Protein AF-A0A2D8XCI2-F1 (afdb_monomer_lite)

Structure (mmCIF, N/CA/C/O backbone):
data_AF-A0A2D8XCI2-F1
#
_entry.id   AF-A0A2D8XCI2-F1
#
loop_
_atom_site.group_PDB
_atom_site.id
_atom_site.type_symbol
_atom_site.label_atom_id
_atom_site.label_alt_id
_atom_site.label_comp_id
_atom_site.label_asym_id
_atom_site.label_entity_id
_atom_site.label_seq_id
_atom_site.pdbx_PDB_ins_code
_atom_site.Cartn_x
_atom_site.Cartn_y
_atom_site.Cartn_z
_atom_site.occupancy
_atom_site.B_iso_or_equiv
_atom_site.auth_seq_id
_atom_site.auth_comp_id
_atom_site.auth_asym_id
_atom_site.auth_atom_id
_atom_site.pdbx_PDB_model_num
ATOM 1 N N . GLU A 1 1 ? 21.672 -18.686 55.789 1.00 43.00 1 GLU A N 1
ATOM 2 C CA . GLU A 1 1 ? 20.619 -18.104 54.926 1.00 43.00 1 GLU A CA 1
ATOM 3 C C . GLU A 1 1 ? 19.920 -19.166 54.064 1.00 43.00 1 GLU A C 1
ATOM 5 O O . GLU A 1 1 ? 20.524 -19.636 53.112 1.00 43.00 1 GLU A O 1
ATOM 10 N N . LYS A 1 2 ? 18.681 -19.591 54.370 1.00 46.38 2 LYS A N 1
ATOM 11 C CA . LYS A 1 2 ? 17.899 -20.513 53.500 1.00 46.38 2 LYS A CA 1
ATOM 12 C C . LYS A 1 2 ? 16.378 -20.254 53.514 1.00 46.38 2 LYS A C 1
ATOM 14 O O . LYS A 1 2 ? 15.591 -21.191 53.484 1.00 46.38 2 LYS A O 1
ATOM 19 N N . GLN A 1 3 ? 15.951 -18.993 53.607 1.00 45.69 3 GLN A N 1
ATOM 20 C CA . GLN A 1 3 ? 14.517 -18.631 53.607 1.00 45.69 3 GLN A CA 1
ATOM 21 C C . GLN A 1 3 ? 14.181 -17.411 52.720 1.00 45.69 3 GLN A C 1
ATOM 23 O O . GLN A 1 3 ? 13.023 -17.034 52.631 1.00 45.69 3 GLN A O 1
ATOM 28 N N . PHE A 1 4 ? 15.151 -16.816 52.013 1.00 39.25 4 PHE A N 1
ATOM 29 C CA . PHE A 1 4 ? 14.929 -15.605 51.198 1.00 39.25 4 PHE A CA 1
ATOM 30 C C . PHE A 1 4 ? 14.745 -15.856 49.691 1.00 39.25 4 PHE A C 1
ATOM 32 O O . PHE A 1 4 ? 14.662 -14.913 48.914 1.00 39.25 4 PHE A O 1
ATOM 39 N N . THR A 1 5 ? 14.651 -17.115 49.260 1.00 46.22 5 THR A N 1
ATOM 40 C CA . THR A 1 5 ? 14.576 -17.496 47.836 1.00 46.22 5 THR A CA 1
ATOM 41 C C . THR A 1 5 ? 13.266 -18.203 47.481 1.00 46.22 5 THR A C 1
ATOM 43 O O . THR A 1 5 ? 13.270 -19.120 46.665 1.00 46.22 5 THR A O 1
ATOM 46 N N . LYS A 1 6 ? 12.151 -17.862 48.142 1.00 44.66 6 LYS A N 1
ATOM 47 C CA . LYS A 1 6 ? 10.847 -18.482 47.832 1.00 44.66 6 LYS A CA 1
ATOM 48 C C . LYS A 1 6 ? 9.662 -17.519 47.727 1.00 44.66 6 LYS A C 1
ATOM 50 O O . LYS A 1 6 ? 8.556 -17.980 47.503 1.00 44.66 6 LYS A O 1
ATOM 55 N N . SER A 1 7 ? 9.872 -16.210 47.880 1.00 44.50 7 SER A N 1
ATOM 56 C CA . SER A 1 7 ? 8.767 -15.234 47.902 1.00 44.50 7 SER A CA 1
ATOM 57 C C . SER A 1 7 ? 8.982 -14.022 46.996 1.00 44.50 7 SER A C 1
ATOM 59 O O . SER A 1 7 ? 8.345 -12.990 47.187 1.00 44.50 7 SER A O 1
ATOM 61 N N . ARG A 1 8 ? 9.887 -14.123 46.022 1.00 42.44 8 ARG A N 1
ATOM 62 C CA . ARG A 1 8 ? 10.086 -13.085 45.017 1.00 42.44 8 ARG A CA 1
ATOM 63 C C . ARG A 1 8 ? 9.769 -13.680 43.654 1.00 42.44 8 ARG A C 1
ATOM 65 O O . ARG A 1 8 ? 10.625 -14.347 43.091 1.00 42.44 8 ARG A O 1
ATOM 72 N N . GLN A 1 9 ? 8.546 -13.388 43.207 1.00 39.66 9 GLN A N 1
ATOM 73 C CA . GLN A 1 9 ? 8.145 -13.281 41.803 1.00 39.66 9 GLN A CA 1
ATOM 74 C C . GLN A 1 9 ? 8.141 -14.636 41.055 1.00 39.66 9 GLN A C 1
ATOM 76 O O . GLN A 1 9 ? 9.191 -15.157 40.722 1.00 39.66 9 GLN A O 1
ATOM 81 N N . GLU A 1 10 ? 7.032 -15.297 40.707 1.00 39.22 10 GLU A N 1
ATOM 82 C CA . GLU A 1 10 ? 5.650 -14.835 40.463 1.00 39.22 10 GLU A CA 1
ATOM 83 C C . GLU A 1 10 ? 5.541 -13.510 39.684 1.00 39.22 10 GLU A C 1
ATOM 85 O O . GLU A 1 10 ? 4.493 -12.879 39.662 1.00 39.22 10 GLU A O 1
ATOM 90 N N . GLU A 1 11 ? 6.610 -13.102 38.991 1.00 38.72 11 GLU A N 1
ATOM 91 C CA . GLU A 1 11 ? 6.482 -12.246 37.814 1.00 38.72 11 GLU A CA 1
ATOM 92 C C . GLU A 1 11 ? 6.314 -13.168 36.619 1.00 38.72 11 GLU A C 1
ATOM 94 O O . GLU A 1 11 ? 7.252 -13.829 36.175 1.00 38.72 11 GLU A O 1
ATOM 99 N N . SER A 1 12 ? 5.075 -13.186 36.144 1.00 36.06 12 SER A N 1
ATOM 100 C CA . SER A 1 12 ? 4.804 -12.997 34.730 1.00 36.06 12 SER A CA 1
ATOM 101 C C . SER A 1 12 ? 5.514 -13.991 33.816 1.00 36.06 12 SER A C 1
ATOM 103 O O . SER A 1 12 ? 6.419 -13.646 33.059 1.00 36.06 12 SER A O 1
ATOM 105 N N . GLN A 1 13 ? 4.987 -15.218 33.800 1.00 33.28 13 GLN A N 1
ATOM 106 C CA . GLN A 1 13 ? 4.725 -15.855 32.511 1.00 33.28 13 GLN A CA 1
ATOM 107 C C . GLN A 1 13 ? 3.789 -14.919 31.739 1.00 33.28 13 GLN A C 1
ATOM 109 O O . GLN A 1 13 ? 2.571 -15.032 31.811 1.00 33.28 13 GLN A O 1
ATOM 114 N N . VAL A 1 14 ? 4.374 -13.925 31.074 1.00 38.06 14 VAL A N 1
ATOM 115 C CA . VAL A 1 14 ? 3.777 -13.383 29.864 1.00 38.06 14 VAL A CA 1
ATOM 116 C C . VAL A 1 14 ? 4.046 -14.482 28.854 1.00 38.06 14 VAL A C 1
ATOM 118 O O . VAL A 1 14 ? 5.158 -14.633 28.351 1.00 38.06 14 VAL A O 1
ATOM 121 N N . GLU A 1 15 ? 3.077 -15.379 28.733 1.00 37.12 15 GLU A N 1
ATOM 122 C CA . GLU A 1 15 ? 2.985 -16.268 27.594 1.00 37.12 15 GLU A CA 1
ATOM 123 C C . GLU A 1 15 ? 2.891 -15.331 26.391 1.00 37.12 15 GLU A C 1
ATOM 125 O O . GLU A 1 15 ? 1.918 -14.603 26.219 1.00 37.12 15 GLU A O 1
ATOM 130 N N . GLU A 1 16 ? 4.005 -15.217 25.675 1.00 39.44 16 GLU A N 1
ATOM 131 C CA . GLU A 1 16 ? 4.142 -14.485 24.425 1.00 39.44 16 GLU A CA 1
ATOM 132 C C . GLU A 1 16 ? 3.327 -15.253 23.382 1.00 39.44 16 GLU A C 1
ATOM 134 O O . GLU A 1 16 ? 3.854 -16.014 22.574 1.00 39.44 16 GLU A O 1
ATOM 139 N N . THR A 1 17 ? 2.003 -15.140 23.468 1.00 34.88 17 THR A N 1
ATOM 140 C CA . THR A 1 17 ? 1.140 -15.395 22.330 1.00 34.88 17 THR A CA 1
ATOM 141 C C . THR A 1 17 ? 1.397 -14.256 21.359 1.00 34.88 17 THR A C 1
ATOM 143 O O . THR A 1 17 ? 1.199 -13.088 21.691 1.00 34.88 17 THR A O 1
ATOM 146 N N . GLU A 1 18 ? 1.878 -14.592 20.162 1.00 41.84 18 GLU A N 1
ATOM 147 C CA . GLU A 1 18 ? 1.877 -13.724 18.979 1.00 41.84 18 GLU A CA 1
ATOM 148 C C . GLU A 1 18 ? 0.426 -13.402 18.558 1.00 41.84 18 GLU A C 1
ATOM 150 O O . GLU A 1 18 ? 0.009 -13.643 17.427 1.00 41.84 18 GLU A O 1
ATOM 155 N N . SER A 1 19 ? -0.385 -12.899 19.485 1.00 45.59 19 SER A N 1
ATOM 156 C CA . SER A 1 19 ? -1.696 -12.350 19.202 1.00 45.59 19 SER A CA 1
ATOM 157 C C . SER A 1 19 ? -1.468 -11.016 18.510 1.00 45.59 19 SER A C 1
ATOM 159 O O . SER A 1 19 ? -0.758 -10.138 19.011 1.00 45.59 19 SER A O 1
ATOM 161 N N . THR A 1 20 ? -2.040 -10.842 17.323 1.00 66.00 20 THR A N 1
ATOM 162 C CA . THR A 1 20 ? -2.112 -9.494 16.759 1.00 66.00 20 THR A CA 1
ATOM 163 C C . THR A 1 20 ? -2.999 -8.638 17.672 1.00 66.00 20 THR A C 1
ATOM 165 O O . THR A 1 20 ? -3.939 -9.176 18.258 1.00 66.00 20 THR A O 1
ATOM 168 N N . PRO A 1 21 ? -2.780 -7.312 17.773 1.00 71.56 21 PRO A N 1
ATOM 169 C CA . PRO A 1 21 ? -3.632 -6.430 18.581 1.00 71.56 21 PRO A CA 1
ATOM 170 C C . PRO A 1 21 ? -5.135 -6.579 18.287 1.00 71.56 21 PRO A C 1
ATOM 172 O O . PRO A 1 21 ? -5.975 -6.262 19.124 1.00 71.56 21 PRO A O 1
ATOM 175 N N . THR A 1 22 ? -5.467 -7.048 17.082 1.00 79.19 22 THR A N 1
ATOM 176 C CA . THR A 1 22 ? -6.822 -7.338 16.614 1.00 79.19 22 THR A CA 1
ATOM 177 C C . THR A 1 22 ? -7.419 -8.606 17.229 1.00 79.19 22 THR A C 1
ATOM 179 O O . THR A 1 22 ? -8.595 -8.595 17.583 1.00 79.19 22 THR A O 1
ATOM 182 N N . GLU A 1 23 ? -6.629 -9.667 17.412 1.00 80.69 23 GLU A N 1
ATOM 183 C CA . GLU A 1 23 ? -7.079 -10.912 18.058 1.00 80.69 23 GLU A CA 1
ATOM 184 C C . GLU A 1 23 ? -7.394 -10.680 19.542 1.00 80.69 23 GLU A C 1
ATOM 186 O O . GLU A 1 23 ? -8.450 -11.093 20.016 1.00 80.69 23 GLU A O 1
ATOM 191 N N . ASP A 1 24 ? -6.551 -9.919 20.248 1.00 83.44 24 ASP A N 1
ATOM 192 C CA . ASP A 1 24 ? -6.786 -9.583 21.660 1.00 83.44 24 ASP A CA 1
ATOM 193 C C . ASP A 1 24 ? -8.071 -8.756 21.839 1.00 83.44 24 ASP A C 1
ATOM 195 O O . ASP A 1 24 ? -8.865 -8.984 22.754 1.00 83.44 24 ASP A O 1
ATOM 199 N N . ALA A 1 25 ? -8.310 -7.789 20.946 1.00 83.44 25 ALA A N 1
ATOM 200 C CA . ALA A 1 25 ? -9.520 -6.972 20.979 1.00 83.44 25 ALA A CA 1
ATOM 201 C C . ALA A 1 25 ? -10.781 -7.799 20.683 1.00 83.44 25 ALA A C 1
ATOM 203 O O . ALA A 1 25 ? -11.809 -7.604 21.339 1.00 83.44 25 ALA A O 1
ATOM 204 N N . LYS A 1 26 ? -10.693 -8.734 19.730 1.00 87.62 26 LYS A N 1
ATOM 205 C CA . LYS A 1 26 ? -11.773 -9.666 19.405 1.00 87.62 26 LYS A CA 1
ATOM 206 C C . LYS A 1 26 ? -12.112 -10.552 20.599 1.00 87.62 26 LYS A C 1
ATOM 208 O O . LYS A 1 26 ? -13.275 -10.610 20.989 1.00 87.62 26 LYS A O 1
ATOM 213 N N . GLU A 1 27 ? -11.112 -11.146 21.243 1.00 87.19 27 GLU A N 1
ATOM 214 C CA . GLU A 1 27 ? -11.320 -12.015 22.401 1.00 87.19 27 GLU A CA 1
ATOM 215 C C . GLU A 1 27 ? -11.966 -11.264 23.579 1.00 87.19 27 GLU A C 1
ATOM 217 O O . GLU A 1 27 ? -12.906 -11.759 24.200 1.00 87.19 27 GLU A O 1
ATOM 222 N N . VAL A 1 28 ? -11.525 -10.035 23.873 1.00 86.50 28 VAL A N 1
ATOM 223 C CA . VAL A 1 28 ? -12.110 -9.204 24.944 1.00 86.50 28 VAL A CA 1
ATOM 224 C C . VAL A 1 28 ? -13.589 -8.904 24.684 1.00 86.50 28 VAL A C 1
ATOM 226 O O . VAL A 1 28 ? -14.407 -8.970 25.605 1.00 86.50 28 VAL A O 1
ATOM 229 N N . VAL A 1 29 ? -13.937 -8.587 23.439 1.00 87.00 29 VAL A N 1
ATOM 230 C CA . VAL A 1 29 ? -15.306 -8.274 23.018 1.00 87.00 29 VAL A CA 1
ATOM 231 C C . VAL A 1 29 ? -16.200 -9.520 23.019 1.00 87.00 29 VAL A C 1
ATOM 233 O O . VAL A 1 29 ? -17.317 -9.485 23.544 1.00 87.00 29 VAL A O 1
ATOM 236 N N . GLU A 1 30 ? -15.704 -10.642 22.506 1.00 89.81 30 GLU A N 1
ATOM 237 C CA . GLU A 1 30 ? -16.443 -11.906 22.488 1.00 89.81 30 GLU A CA 1
ATOM 238 C C . GLU A 1 30 ? -16.642 -12.470 23.903 1.00 89.81 30 GLU A C 1
ATOM 240 O O . GLU A 1 30 ? -17.726 -12.961 24.229 1.00 89.81 30 GLU A O 1
ATOM 245 N N . ASN A 1 31 ? -15.657 -12.312 24.795 1.00 89.06 31 ASN A N 1
ATOM 246 C CA . ASN A 1 31 ? -15.748 -12.733 26.197 1.00 89.06 31 ASN A 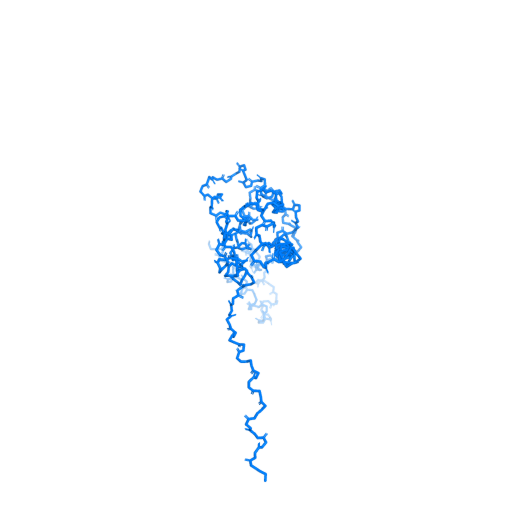CA 1
ATOM 247 C C . ASN A 1 31 ? -16.863 -12.017 26.971 1.00 89.06 31 ASN A C 1
ATOM 249 O O . ASN A 1 31 ? -17.426 -12.575 27.917 1.00 89.06 31 ASN A O 1
ATOM 253 N N . VAL A 1 32 ? -17.223 -10.795 26.571 1.00 87.50 32 VAL A N 1
ATOM 254 C CA . VAL A 1 32 ? -18.357 -10.063 27.157 1.00 87.50 32 VAL A CA 1
ATOM 255 C C . VAL A 1 32 ? -19.686 -10.310 26.427 1.00 87.50 32 VAL A C 1
ATOM 257 O O . VAL A 1 32 ? -20.728 -9.747 26.802 1.00 87.50 32 VAL A O 1
ATOM 260 N N . GLY A 1 33 ? -19.675 -11.210 25.439 1.00 85.69 33 GLY A N 1
ATOM 261 C CA . GLY A 1 33 ? -20.827 -11.627 24.646 1.00 85.69 33 GLY A CA 1
ATOM 262 C C . GLY A 1 33 ? -21.264 -10.590 23.616 1.00 85.69 33 GLY A C 1
ATOM 263 O O . GLY A 1 33 ? -22.459 -10.494 23.340 1.00 85.69 33 GLY A O 1
ATOM 264 N N . LEU A 1 34 ? -20.331 -9.775 23.121 1.00 88.44 34 LEU A N 1
ATOM 265 C CA . LEU A 1 34 ? -20.552 -8.825 22.034 1.00 88.44 34 LEU A CA 1
ATOM 266 C C . LEU A 1 34 ? -19.915 -9.354 20.742 1.00 88.44 34 LEU A C 1
ATOM 268 O O . LEU A 1 34 ? -18.988 -10.158 20.781 1.00 88.44 34 LEU A O 1
ATOM 272 N N . ASP A 1 35 ? -20.433 -8.911 19.599 1.00 88.56 35 ASP A N 1
ATOM 273 C CA . ASP A 1 35 ? -19.976 -9.348 18.277 1.00 88.56 35 ASP A CA 1
ATOM 274 C C . ASP A 1 35 ? -18.963 -8.342 17.714 1.00 88.56 35 ASP A C 1
ATOM 276 O O . ASP A 1 35 ? -19.323 -7.239 17.290 1.00 88.56 35 ASP A O 1
ATOM 280 N N . PHE A 1 36 ? -17.681 -8.712 17.756 1.00 88.06 36 PHE A N 1
ATOM 281 C CA . PHE A 1 36 ? -16.595 -7.871 17.254 1.00 88.06 36 PHE A CA 1
ATOM 282 C C . PHE A 1 36 ? -16.714 -7.613 15.751 1.00 88.06 36 PHE A C 1
ATOM 284 O O . PHE A 1 36 ? -16.501 -6.486 15.303 1.00 88.06 36 PHE A O 1
ATOM 291 N N . ASP A 1 37 ? -17.081 -8.634 14.976 1.00 87.88 37 ASP A N 1
ATOM 292 C CA . ASP A 1 37 ? -17.174 -8.544 13.522 1.00 87.88 37 ASP A CA 1
ATOM 293 C C . ASP A 1 37 ? -18.330 -7.616 13.111 1.00 87.88 37 ASP A C 1
ATOM 295 O O . ASP A 1 37 ? -18.173 -6.790 12.210 1.00 87.88 37 ASP A O 1
ATOM 299 N N . ALA A 1 38 ? -19.468 -7.661 13.813 1.00 88.25 38 ALA A N 1
ATOM 300 C CA . ALA A 1 38 ? -20.573 -6.725 13.590 1.00 88.25 38 ALA A CA 1
ATOM 301 C C . ALA A 1 38 ? -20.158 -5.261 13.823 1.00 88.25 38 ALA A C 1
ATOM 303 O O . ALA A 1 38 ? -20.457 -4.397 12.998 1.00 88.25 38 ALA A O 1
ATOM 304 N N . MET A 1 39 ? -19.420 -4.986 14.904 1.00 88.75 39 MET A N 1
ATOM 305 C CA . MET A 1 39 ? -18.920 -3.638 15.208 1.00 88.75 39 MET A CA 1
ATOM 306 C C . MET A 1 39 ? -17.833 -3.186 14.228 1.00 88.75 39 MET A C 1
ATOM 308 O O . MET A 1 39 ? -17.791 -2.022 13.835 1.00 88.75 39 MET A O 1
ATOM 312 N N . SER A 1 40 ? -16.961 -4.101 13.798 1.00 86.25 40 SER A N 1
ATOM 313 C CA . SER A 1 40 ? -15.955 -3.813 12.776 1.00 86.25 40 SER A CA 1
ATOM 314 C C . SER A 1 40 ? -16.614 -3.417 11.453 1.00 86.25 40 SER A C 1
ATOM 316 O O . SER A 1 40 ? -16.238 -2.402 10.869 1.00 86.25 40 SER A O 1
ATOM 318 N N . ASN A 1 41 ? -17.654 -4.143 11.036 1.00 86.62 41 ASN A N 1
ATOM 319 C CA . ASN A 1 41 ? -18.438 -3.806 9.849 1.00 86.62 41 ASN A CA 1
ATOM 320 C C . ASN A 1 41 ? -19.147 -2.453 9.995 1.00 86.62 41 ASN A C 1
ATOM 322 O O . ASN A 1 41 ? -19.069 -1.629 9.087 1.00 86.62 41 ASN A O 1
ATOM 326 N N . GLU A 1 42 ? -19.762 -2.180 11.150 1.00 87.88 42 GLU A N 1
ATOM 327 C CA . GLU A 1 42 ? -20.385 -0.882 11.434 1.00 87.88 42 GLU A CA 1
ATOM 328 C C . GLU A 1 42 ? -19.375 0.267 11.297 1.00 87.88 42 GLU A C 1
ATOM 330 O O . GLU A 1 42 ? -19.667 1.289 10.670 1.00 87.88 42 GLU A O 1
ATOM 335 N N . TYR A 1 43 ? -18.165 0.089 11.833 1.00 88.12 43 TYR A N 1
ATOM 336 C CA . TYR A 1 43 ? -17.088 1.062 11.693 1.00 88.12 43 TYR A CA 1
ATOM 337 C C . TYR A 1 43 ? -16.638 1.220 10.235 1.00 88.12 43 TYR A C 1
ATOM 339 O O . TYR A 1 43 ? -16.404 2.340 9.788 1.00 88.12 43 TYR A O 1
ATOM 347 N N . MET A 1 44 ? -16.535 0.128 9.473 1.00 82.00 44 MET A N 1
ATOM 348 C CA . MET A 1 44 ? -16.175 0.178 8.053 1.00 82.00 44 MET A CA 1
ATOM 349 C C . MET A 1 44 ? -17.228 0.896 7.199 1.00 82.00 44 MET A C 1
ATOM 351 O O . MET A 1 44 ? -16.864 1.588 6.249 1.00 82.00 44 MET A O 1
ATOM 355 N N . GLU A 1 45 ? -18.513 0.757 7.532 1.00 84.56 45 GLU A N 1
ATOM 356 C CA . GLU A 1 45 ? -19.614 1.401 6.807 1.00 84.56 45 GLU A CA 1
ATOM 357 C C . GLU A 1 45 ? -19.792 2.876 7.190 1.00 84.56 45 GLU A C 1
ATOM 359 O O . GLU A 1 45 ? -19.943 3.731 6.315 1.00 84.56 45 GLU A O 1
ATOM 364 N N . ASN A 1 46 ? -19.763 3.192 8.488 1.00 84.50 46 ASN A N 1
ATOM 365 C CA . ASN A 1 46 ? -20.080 4.531 8.999 1.00 84.50 46 ASN A CA 1
ATOM 366 C C . ASN A 1 46 ? -18.842 5.398 9.276 1.00 84.50 46 ASN A C 1
ATOM 368 O O . ASN A 1 46 ? -18.971 6.602 9.503 1.00 84.50 46 ASN A O 1
ATOM 372 N N . GLY A 1 47 ? -17.646 4.804 9.310 1.00 81.94 47 GLY A N 1
ATOM 373 C CA . GLY A 1 47 ? -16.395 5.451 9.725 1.00 81.94 47 GLY A CA 1
ATOM 374 C C . GLY A 1 47 ? -16.275 5.694 11.235 1.00 81.94 47 GLY A C 1
ATOM 375 O O . GLY A 1 47 ? -15.265 6.227 11.694 1.00 81.94 47 GLY A O 1
ATOM 376 N N . GLN A 1 48 ? -17.300 5.336 12.009 1.00 86.75 48 GLN A N 1
ATOM 377 C CA . GLN A 1 48 ? -17.360 5.449 13.464 1.00 86.75 48 GLN A CA 1
ATOM 378 C C . GLN A 1 48 ? -18.346 4.420 14.022 1.00 86.75 48 GLN A C 1
ATOM 380 O O . GLN A 1 48 ? -19.292 4.033 13.336 1.00 86.75 48 GLN A O 1
ATOM 385 N N . LEU A 1 49 ? -18.151 4.013 15.276 1.00 89.12 49 LEU A N 1
ATOM 386 C CA . LEU A 1 49 ? -19.153 3.236 16.005 1.00 89.12 49 LEU A CA 1
ATOM 387 C C . LEU A 1 49 ? -20.278 4.166 16.471 1.00 89.12 49 LEU A C 1
ATOM 389 O O . LEU A 1 49 ? -20.027 5.315 16.847 1.00 89.12 49 LEU A O 1
ATOM 393 N N . SER A 1 50 ? -21.519 3.690 16.450 1.00 89.12 50 SER A N 1
ATOM 394 C CA . SER A 1 50 ? -22.658 4.440 16.971 1.00 89.12 50 SER A CA 1
ATOM 395 C C . SER A 1 50 ? -22.579 4.615 18.489 1.00 89.12 50 SER A C 1
ATOM 397 O O . SER A 1 50 ? -21.960 3.828 19.211 1.00 89.12 50 SER A O 1
ATOM 399 N N . ASP A 1 51 ? -23.264 5.642 18.996 1.00 88.88 51 ASP A N 1
ATOM 400 C CA . ASP A 1 51 ? -23.383 5.875 20.440 1.00 88.88 51 ASP A CA 1
ATOM 401 C C . ASP A 1 51 ? -24.022 4.678 21.170 1.00 88.88 51 ASP A C 1
ATOM 403 O O . ASP A 1 51 ? -23.706 4.422 22.332 1.00 88.88 51 ASP A O 1
ATOM 407 N N . GLU A 1 52 ? -24.889 3.918 20.490 1.00 88.56 52 GLU A N 1
ATOM 408 C CA . GLU A 1 52 ? -25.485 2.694 21.032 1.00 88.56 52 GLU A CA 1
ATOM 409 C C . GLU A 1 52 ? -24.429 1.598 21.222 1.00 88.56 52 GLU A C 1
ATOM 411 O O . GLU A 1 52 ? -24.354 1.002 22.298 1.00 88.56 52 GLU A O 1
ATOM 416 N N . THR A 1 53 ? -23.564 1.387 20.227 1.00 88.88 53 THR A N 1
ATOM 417 C CA . THR A 1 53 ? -22.454 0.429 20.298 1.00 88.88 53 THR A CA 1
ATOM 418 C C . THR A 1 53 ? -21.466 0.799 21.405 1.00 88.88 53 THR A C 1
ATOM 420 O O . THR A 1 53 ? -21.079 -0.055 22.207 1.00 88.88 53 THR A O 1
ATOM 423 N N . TYR A 1 54 ? -21.129 2.086 21.544 1.00 90.12 54 TYR A N 1
ATOM 424 C CA . TYR A 1 54 ? -20.324 2.559 22.675 1.00 90.12 54 TYR A CA 1
ATOM 425 C C . TYR A 1 54 ? -21.002 2.290 24.025 1.00 90.12 54 TYR A C 1
ATOM 427 O O . TYR A 1 54 ? -20.347 1.792 24.938 1.00 90.12 54 TYR A O 1
ATOM 435 N N . ALA A 1 55 ? -22.306 2.547 24.160 1.00 90.25 55 ALA A N 1
ATOM 436 C CA . ALA A 1 55 ? -23.033 2.291 25.404 1.00 90.25 55 ALA A CA 1
ATOM 437 C C . ALA A 1 55 ? -23.078 0.793 25.766 1.00 90.25 55 ALA A C 1
ATOM 439 O O . ALA A 1 55 ? -22.986 0.433 26.944 1.00 90.25 55 ALA A O 1
ATOM 440 N N . GLN A 1 56 ? -23.191 -0.091 24.769 1.00 88.81 56 GLN A N 1
ATOM 441 C CA . GLN A 1 56 ? -23.124 -1.540 24.972 1.00 88.81 56 GLN A CA 1
ATOM 442 C C . GLN A 1 56 ? -21.735 -1.978 25.451 1.00 88.81 56 GLN A C 1
ATOM 444 O O . GLN A 1 56 ? -21.642 -2.730 26.424 1.00 88.81 56 GLN A O 1
ATOM 449 N N . LEU A 1 57 ? -20.669 -1.471 24.826 1.00 87.56 57 LEU A N 1
ATOM 450 C CA . LEU A 1 57 ? -19.282 -1.724 25.230 1.00 87.56 57 LEU A CA 1
ATOM 451 C C . LEU A 1 57 ? -19.018 -1.233 26.662 1.00 87.56 57 LEU A C 1
ATOM 453 O O . LEU A 1 57 ? -18.514 -1.991 27.497 1.00 87.56 57 LEU A O 1
ATOM 457 N N . GLU A 1 58 ? -19.456 -0.017 26.995 1.00 89.62 58 GLU A N 1
ATOM 458 C CA . GLU A 1 58 ? -19.306 0.554 28.337 1.00 89.62 58 GLU A CA 1
ATOM 459 C C . GLU A 1 58 ? -20.075 -0.246 29.395 1.00 89.62 58 GLU A C 1
ATOM 461 O O . GLU A 1 58 ? -19.527 -0.554 30.457 1.00 89.62 58 GLU A O 1
ATOM 466 N N . SER A 1 59 ? -21.312 -0.667 29.098 1.00 88.38 59 SER A N 1
ATOM 467 C CA . SER A 1 59 ? -22.109 -1.518 29.996 1.00 88.38 59 SER A CA 1
ATOM 468 C C . SER A 1 59 ? -21.461 -2.880 30.261 1.00 88.38 59 SER A C 1
ATOM 470 O O . SER A 1 59 ? -21.810 -3.544 31.241 1.00 88.38 59 SER A O 1
ATOM 472 N N . LYS A 1 60 ? -20.555 -3.315 29.385 1.00 88.88 60 LYS A N 1
ATOM 473 C CA . LYS A 1 60 ? -19.809 -4.569 29.483 1.00 88.88 60 LYS A CA 1
ATOM 474 C C . LYS A 1 60 ? -18.398 -4.390 30.050 1.00 88.88 60 LYS A C 1
ATOM 476 O O . LYS A 1 60 ? -17.673 -5.371 30.177 1.00 88.88 60 LYS A O 1
ATOM 481 N N . GLY A 1 61 ? -18.039 -3.173 30.463 1.00 85.25 61 GLY A N 1
ATOM 482 C CA . GLY A 1 61 ? -16.757 -2.871 31.101 1.00 85.25 61 GLY A CA 1
ATOM 483 C C . GLY A 1 61 ? -15.641 -2.478 30.133 1.00 85.25 61 GLY A C 1
ATOM 484 O O . GLY A 1 61 ? -14.491 -2.404 30.560 1.00 85.25 61 GLY A O 1
ATOM 485 N N . ILE A 1 62 ? -15.960 -2.203 28.865 1.00 88.12 62 ILE A N 1
ATOM 486 C CA . ILE A 1 62 ? -15.019 -1.708 27.855 1.00 88.12 62 ILE A CA 1
ATOM 487 C C . ILE A 1 62 ? -15.276 -0.204 27.680 1.00 88.12 62 ILE A C 1
ATOM 489 O O . ILE A 1 62 ? -16.215 0.187 26.988 1.00 88.12 62 ILE A O 1
ATOM 493 N N . PRO A 1 63 ? -14.496 0.670 28.338 1.00 89.69 63 PRO A N 1
ATOM 494 C CA . PRO A 1 63 ? -14.764 2.098 28.309 1.00 89.69 63 PRO A CA 1
ATOM 495 C C . PRO A 1 63 ? -14.387 2.702 26.951 1.00 89.69 63 PRO A C 1
ATOM 497 O O . PRO A 1 63 ? -13.426 2.269 26.305 1.00 89.69 63 PRO A O 1
ATOM 500 N N . LYS A 1 64 ? -15.106 3.754 26.540 1.00 89.38 64 LYS A N 1
ATOM 501 C CA . LYS A 1 64 ? -14.927 4.416 25.237 1.00 89.38 64 LYS A CA 1
ATOM 502 C C . LYS A 1 64 ? -13.472 4.778 24.915 1.00 89.38 64 LYS A C 1
ATOM 504 O O . LYS A 1 64 ? -13.033 4.602 23.787 1.00 89.38 64 LYS A O 1
ATOM 509 N N . ASN A 1 65 ? -12.690 5.216 25.901 1.00 89.00 65 ASN A N 1
ATOM 510 C CA . ASN A 1 65 ? -11.286 5.584 25.696 1.00 89.00 65 ASN A CA 1
ATOM 511 C C . ASN A 1 65 ? -10.406 4.414 25.218 1.00 89.00 65 ASN A C 1
ATOM 513 O O . ASN A 1 65 ? -9.438 4.645 24.496 1.00 89.00 65 ASN A O 1
ATOM 517 N N . ILE A 1 66 ? -10.710 3.178 25.627 1.00 88.31 66 ILE A N 1
ATOM 518 C CA . ILE A 1 66 ? -9.978 1.980 25.193 1.00 88.31 66 ILE A CA 1
ATOM 519 C C . ILE A 1 66 ? -10.344 1.647 23.749 1.00 88.31 66 ILE A C 1
ATOM 521 O O . ILE A 1 66 ? -9.455 1.405 22.937 1.00 88.31 66 ILE A O 1
ATOM 525 N N . VAL A 1 67 ? -11.634 1.726 23.422 1.00 87.88 67 VAL A N 1
ATOM 526 C CA . VAL A 1 67 ? -12.154 1.537 22.061 1.00 87.88 67 VAL A CA 1
ATOM 527 C C . VAL A 1 67 ? -11.542 2.562 21.107 1.00 87.88 67 VAL A C 1
ATOM 529 O O . VAL A 1 67 ? -10.979 2.190 20.083 1.00 87.88 67 VAL A O 1
ATOM 532 N N . ASP A 1 68 ? -11.567 3.843 21.476 1.00 89.81 68 ASP A N 1
ATOM 533 C CA . ASP A 1 68 ? -11.012 4.928 20.663 1.00 89.81 68 ASP A CA 1
ATOM 534 C C . ASP A 1 68 ? -9.497 4.771 20.475 1.00 89.81 68 ASP A C 1
ATOM 536 O O . ASP A 1 68 ? -8.990 4.964 19.372 1.00 89.81 68 ASP A O 1
ATOM 540 N N . SER A 1 69 ? -8.769 4.361 21.522 1.00 88.38 69 SER A N 1
ATOM 541 C CA . SER A 1 69 ? -7.326 4.093 21.424 1.00 88.38 69 SER A CA 1
ATOM 542 C C . SER A 1 69 ? -7.026 2.931 20.476 1.00 88.38 69 SER A C 1
ATOM 544 O O . SER A 1 69 ? -6.073 3.001 19.699 1.00 88.38 69 SER A O 1
ATOM 546 N N . TYR A 1 70 ? -7.843 1.875 20.517 1.00 88.69 70 TYR A N 1
ATOM 547 C CA . TYR A 1 70 ? -7.734 0.745 19.602 1.00 88.69 70 TYR A CA 1
ATOM 548 C C . TYR A 1 70 ? -8.020 1.169 18.156 1.00 88.69 70 TYR A C 1
ATOM 550 O O . TYR A 1 70 ? -7.191 0.931 17.280 1.00 88.69 70 TYR A O 1
ATOM 558 N N . ILE A 1 71 ? -9.134 1.868 17.915 1.00 88.50 71 ILE A N 1
ATOM 559 C CA . ILE A 1 71 ? -9.504 2.395 16.593 1.00 88.50 71 ILE A CA 1
ATOM 560 C C . ILE A 1 71 ? -8.391 3.290 16.042 1.00 88.50 71 ILE A C 1
ATOM 562 O O . ILE A 1 71 ? -7.950 3.101 14.911 1.00 88.50 71 ILE A O 1
ATOM 566 N N . GLN A 1 72 ? -7.884 4.227 16.846 1.00 88.38 72 GLN A N 1
ATOM 567 C CA . GLN A 1 72 ? -6.799 5.119 16.445 1.00 88.38 72 GLN A CA 1
ATOM 568 C C . GLN A 1 72 ? -5.509 4.347 16.127 1.00 88.38 72 GLN A C 1
ATOM 570 O O . GLN A 1 72 ? -4.805 4.686 15.170 1.00 88.38 72 GLN A O 1
ATOM 575 N N . GLY A 1 73 ? -5.192 3.313 16.909 1.00 86.19 73 GLY A N 1
ATOM 576 C CA . GLY A 1 73 ? -4.060 2.426 16.651 1.00 86.19 73 GLY A CA 1
ATOM 577 C C . GLY A 1 73 ? -4.197 1.703 15.312 1.00 86.19 73 GLY A C 1
ATOM 578 O O . GLY A 1 73 ? -3.293 1.776 14.481 1.00 86.19 73 GLY A O 1
ATOM 579 N N . GLN A 1 74 ? -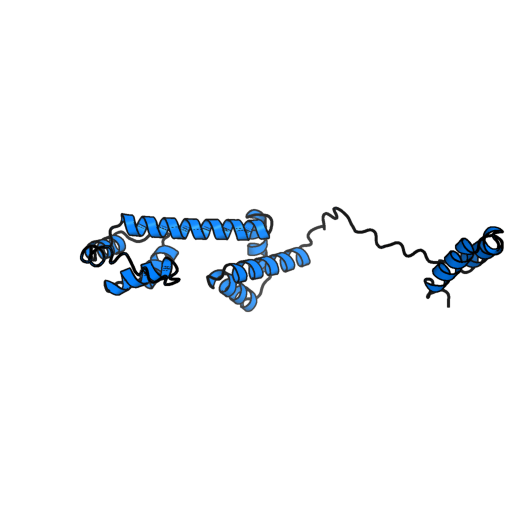5.353 1.086 15.064 1.00 84.38 74 GLN A N 1
ATOM 580 C CA . GLN A 1 74 ? -5.653 0.395 13.807 1.00 84.38 74 GLN A CA 1
ATOM 581 C C . GLN A 1 74 ? -5.637 1.349 12.609 1.00 84.38 74 GLN A C 1
ATOM 583 O O . GLN A 1 74 ? -5.048 1.037 11.576 1.00 84.38 74 GLN A O 1
ATOM 588 N N . GLN A 1 75 ? -6.198 2.550 12.759 1.00 85.44 75 GLN A N 1
ATOM 589 C CA . GLN A 1 75 ? -6.156 3.581 11.726 1.00 85.44 75 GLN A CA 1
ATOM 590 C C . GLN A 1 75 ? -4.718 4.013 11.416 1.00 85.44 75 GLN A C 1
ATOM 592 O O . GLN A 1 75 ? -4.344 4.108 10.252 1.00 85.44 75 GLN A O 1
ATOM 597 N N . SER A 1 76 ? -3.883 4.198 12.442 1.00 84.62 76 SER A N 1
ATOM 598 C CA . SER A 1 76 ? -2.471 4.557 12.263 1.00 84.62 76 SER A CA 1
ATOM 599 C C . SER A 1 76 ? -1.689 3.463 11.531 1.00 84.62 76 SER A C 1
ATOM 601 O O . SER A 1 76 ? -0.859 3.763 10.672 1.00 84.62 76 SER A O 1
ATOM 603 N N . ILE A 1 77 ? -1.969 2.192 11.839 1.00 83.44 77 ILE A N 1
ATOM 604 C CA . ILE A 1 77 ? -1.384 1.045 11.134 1.00 83.44 77 ILE A CA 1
ATOM 605 C C . ILE A 1 77 ? -1.842 1.042 9.673 1.00 83.44 77 ILE A C 1
ATOM 607 O O . ILE A 1 77 ? -1.006 0.953 8.774 1.00 83.44 77 ILE A O 1
ATOM 611 N N . ALA A 1 78 ? -3.144 1.198 9.427 1.00 81.25 78 ALA A N 1
ATOM 612 C CA . ALA A 1 78 ? -3.706 1.239 8.082 1.00 81.25 78 ALA A CA 1
ATOM 613 C C . ALA A 1 78 ? -3.124 2.391 7.252 1.00 81.25 78 ALA A C 1
ATOM 615 O O . ALA A 1 78 ? -2.774 2.196 6.091 1.00 81.25 78 ALA A O 1
ATOM 616 N N . ASP A 1 79 ? -2.970 3.578 7.834 1.00 83.88 79 ASP A N 1
ATOM 617 C CA . ASP A 1 79 ? -2.400 4.736 7.145 1.00 83.88 79 ASP A CA 1
ATOM 618 C C . ASP A 1 79 ? -0.897 4.565 6.879 1.00 83.88 79 ASP A C 1
ATOM 620 O O . ASP A 1 79 ? -0.421 4.922 5.799 1.00 83.88 79 ASP A O 1
ATOM 624 N N . GLY A 1 80 ? -0.159 3.932 7.798 1.00 83.88 80 GLY A N 1
ATOM 625 C CA . GLY A 1 80 ? 1.230 3.528 7.566 1.00 83.88 80 GLY A CA 1
ATOM 626 C C . GLY A 1 80 ? 1.361 2.539 6.403 1.00 83.88 80 GLY A C 1
ATOM 627 O O . GLY A 1 80 ? 2.173 2.740 5.500 1.00 83.88 80 GLY A O 1
ATOM 628 N N . VAL A 1 81 ? 0.501 1.517 6.379 1.00 82.19 81 VAL A N 1
ATOM 629 C CA . VAL A 1 81 ? 0.420 0.521 5.300 1.00 82.19 81 VAL A CA 1
ATOM 630 C C . VAL A 1 81 ? 0.068 1.168 3.959 1.00 82.19 81 VAL A C 1
ATOM 632 O O . VAL A 1 81 ? 0.738 0.903 2.959 1.00 82.19 81 VAL A O 1
ATOM 635 N N . LYS A 1 82 ? -0.939 2.048 3.923 1.00 83.00 82 LYS A N 1
ATOM 636 C CA . LYS A 1 82 ? -1.306 2.805 2.715 1.00 83.00 82 LYS A CA 1
ATOM 637 C C . LYS A 1 82 ? -0.126 3.623 2.204 1.00 83.00 82 LYS A C 1
ATOM 639 O O . LYS A 1 82 ? 0.189 3.545 1.021 1.00 83.00 82 LYS A O 1
ATOM 644 N N . GLY A 1 83 ? 0.559 4.356 3.084 1.00 85.44 83 GLY A N 1
ATOM 645 C CA . GLY A 1 83 ? 1.736 5.146 2.723 1.00 85.44 83 GLY A CA 1
ATOM 646 C C . GLY A 1 83 ? 2.843 4.294 2.095 1.00 85.44 83 GLY A C 1
ATOM 647 O O . GLY A 1 83 ? 3.378 4.641 1.043 1.00 85.44 83 GLY A O 1
ATOM 648 N N . ASP A 1 84 ? 3.137 3.142 2.691 1.00 85.19 84 ASP A N 1
ATOM 649 C CA . ASP A 1 84 ? 4.090 2.154 2.176 1.00 85.19 84 ASP A CA 1
ATOM 650 C C . ASP A 1 84 ? 3.723 1.644 0.772 1.00 85.19 84 ASP A C 1
ATOM 652 O O . ASP A 1 84 ? 4.563 1.576 -0.134 1.00 85.19 84 ASP A O 1
ATOM 656 N N . ILE A 1 85 ? 2.453 1.288 0.577 1.00 85.88 85 ILE A N 1
ATOM 657 C CA . ILE A 1 85 ? 1.928 0.808 -0.703 1.00 85.88 85 ILE A CA 1
ATOM 658 C C . ILE A 1 85 ? 2.008 1.918 -1.758 1.00 85.88 85 ILE A C 1
ATOM 660 O O . ILE A 1 85 ? 2.516 1.695 -2.859 1.00 85.88 85 ILE A O 1
ATOM 664 N N . PHE A 1 86 ? 1.575 3.135 -1.423 1.00 86.94 86 PHE A N 1
ATOM 665 C CA . PHE A 1 86 ? 1.643 4.288 -2.318 1.00 86.94 86 PHE A CA 1
ATOM 666 C C . PHE A 1 86 ? 3.082 4.591 -2.729 1.00 86.94 86 PHE A C 1
ATOM 668 O O . PHE A 1 86 ? 3.358 4.767 -3.916 1.00 86.94 86 PHE A O 1
ATOM 675 N N . ASN A 1 87 ? 4.024 4.573 -1.785 1.00 86.50 87 ASN A N 1
ATOM 676 C CA . ASN A 1 87 ? 5.442 4.795 -2.066 1.00 86.50 87 ASN A CA 1
ATOM 677 C C . ASN A 1 87 ? 6.012 3.761 -3.045 1.00 86.50 87 ASN A C 1
ATOM 679 O O . ASN A 1 87 ? 6.82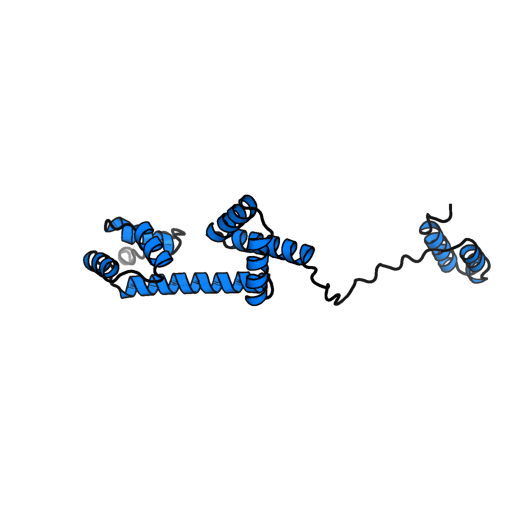2 4.112 -3.904 1.00 86.50 87 ASN A O 1
ATOM 683 N N . THR A 1 88 ? 5.539 2.516 -2.981 1.00 83.81 88 THR A N 1
ATOM 684 C CA . THR A 1 88 ? 5.977 1.431 -3.872 1.00 83.81 88 THR A CA 1
ATOM 685 C C . THR A 1 88 ? 5.599 1.703 -5.333 1.00 83.81 88 THR A C 1
ATOM 687 O O . THR A 1 88 ? 6.336 1.357 -6.259 1.00 83.81 88 THR A O 1
ATOM 690 N N . VAL A 1 89 ? 4.479 2.389 -5.571 1.00 84.00 89 VAL A N 1
ATOM 691 C CA . VAL A 1 89 ? 4.019 2.724 -6.926 1.00 84.00 89 VAL A CA 1
ATOM 692 C C . VAL A 1 89 ? 4.381 4.133 -7.380 1.00 84.00 89 VAL A C 1
ATOM 694 O O . VAL A 1 89 ? 4.076 4.473 -8.518 1.00 84.00 89 VAL A O 1
ATOM 697 N N . GLY A 1 90 ? 5.091 4.925 -6.575 1.00 82.12 90 GLY A N 1
ATOM 698 C CA . GLY A 1 90 ? 5.501 6.291 -6.930 1.00 82.12 90 GLY A CA 1
ATOM 699 C C . GLY A 1 90 ? 4.593 7.397 -6.384 1.00 82.12 90 GLY A C 1
ATOM 700 O O . GLY A 1 90 ? 4.638 8.520 -6.879 1.00 82.12 90 GLY A O 1
ATOM 701 N N . GLY A 1 91 ? 3.787 7.089 -5.368 1.00 88.44 91 GLY A N 1
ATOM 702 C CA . GLY A 1 91 ? 2.949 8.025 -4.624 1.00 88.44 91 GLY A CA 1
ATOM 703 C C . GLY A 1 91 ? 1.448 7.793 -4.806 1.00 88.44 91 GLY A C 1
ATOM 704 O O . GLY A 1 91 ? 1.004 7.061 -5.693 1.00 88.44 91 GLY A O 1
ATOM 705 N N . GLU A 1 92 ? 0.661 8.464 -3.964 1.00 86.94 92 GLU A N 1
ATOM 706 C CA . GLU A 1 92 ? -0.805 8.349 -3.924 1.00 86.94 92 GLU A CA 1
ATOM 707 C C . GLU A 1 92 ? -1.458 8.716 -5.266 1.00 86.94 92 GLU A C 1
ATOM 709 O O . GLU A 1 92 ? -2.346 8.012 -5.738 1.00 86.94 92 GLU A O 1
ATOM 714 N N . GLN A 1 93 ? -0.964 9.760 -5.944 1.00 85.25 93 GLN A N 1
ATOM 715 C CA . GLN A 1 93 ? -1.512 10.174 -7.240 1.00 85.25 93 GLN A CA 1
ATOM 716 C C . GLN A 1 93 ? -1.352 9.107 -8.329 1.00 85.25 93 GLN A C 1
ATOM 718 O O . GLN A 1 93 ? -2.221 8.976 -9.189 1.00 85.25 93 GLN A O 1
ATOM 723 N N . ASN A 1 94 ? -0.243 8.358 -8.328 1.00 85.06 94 ASN A N 1
ATOM 724 C CA . ASN A 1 94 ? -0.066 7.274 -9.294 1.00 85.06 94 ASN A CA 1
ATOM 725 C C . ASN A 1 94 ? -0.943 6.071 -8.928 1.00 85.06 94 ASN A C 1
ATOM 727 O O . ASN A 1 94 ? -1.506 5.433 -9.813 1.00 85.06 94 ASN A O 1
ATOM 731 N N . TYR A 1 95 ? -1.109 5.796 -7.630 1.00 88.81 95 TYR A N 1
ATOM 732 C CA . TYR A 1 95 ? -2.023 4.761 -7.152 1.00 88.81 95 TYR A CA 1
ATOM 733 C C . TYR A 1 95 ? -3.475 5.029 -7.580 1.00 88.81 95 TYR A C 1
ATOM 735 O O . TYR A 1 95 ? -4.138 4.118 -8.076 1.00 88.81 95 TYR A O 1
ATOM 743 N N . GLN A 1 96 ? -3.958 6.268 -7.439 1.00 88.75 96 GLN A N 1
ATOM 744 C CA . GLN A 1 96 ? -5.309 6.659 -7.863 1.00 88.75 96 GLN A CA 1
ATOM 745 C C . GLN A 1 96 ? -5.516 6.428 -9.365 1.00 88.75 96 GLN A C 1
ATOM 747 O O . GLN A 1 96 ? -6.396 5.657 -9.738 1.00 88.75 96 GLN A O 1
ATOM 752 N N . GLN A 1 97 ? -4.628 6.965 -10.209 1.00 87.50 97 GLN A N 1
ATOM 753 C CA . GLN A 1 97 ? -4.697 6.782 -11.667 1.00 87.50 97 GLN A CA 1
ATOM 754 C C . GLN A 1 97 ? -4.670 5.305 -12.082 1.00 87.50 97 GLN A C 1
ATOM 756 O O . GLN A 1 97 ? -5.421 4.876 -12.956 1.00 87.50 97 GLN A O 1
ATOM 761 N N . MET A 1 98 ? -3.811 4.510 -11.443 1.00 88.31 98 MET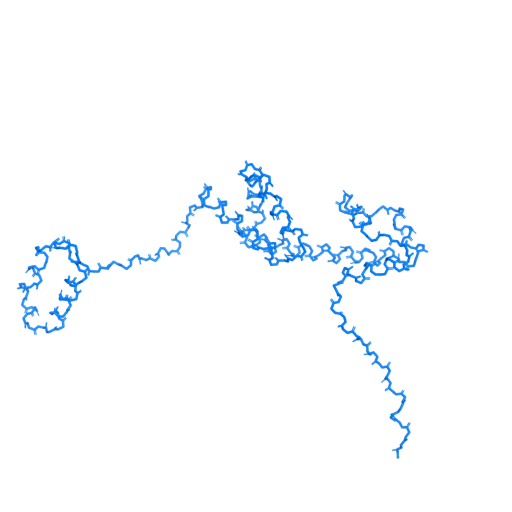 A N 1
ATOM 762 C CA . MET A 1 98 ? -3.714 3.073 -11.683 1.00 88.31 98 MET A CA 1
ATOM 763 C C . MET A 1 98 ? -4.998 2.336 -11.276 1.00 88.31 98 MET A C 1
ATOM 765 O O . MET A 1 98 ? -5.415 1.417 -11.977 1.00 88.31 98 MET A O 1
ATOM 769 N N . THR A 1 99 ? -5.625 2.735 -10.167 1.00 87.31 99 THR A N 1
ATOM 770 C CA . THR A 1 99 ? -6.875 2.137 -9.673 1.00 87.31 99 THR A CA 1
ATOM 771 C C . THR A 1 99 ? -8.061 2.506 -10.566 1.00 87.31 99 THR A C 1
ATOM 773 O O . THR A 1 99 ? -8.887 1.649 -10.872 1.00 87.31 99 THR A O 1
ATOM 776 N N . GLU A 1 100 ? -8.126 3.746 -11.051 1.00 89.44 100 GLU A N 1
ATOM 777 C CA . GLU A 1 100 ? -9.119 4.172 -12.046 1.00 89.44 100 GLU A CA 1
ATOM 778 C C . GLU A 1 100 ? -8.945 3.399 -13.358 1.00 89.44 100 GLU A C 1
ATOM 780 O O . GLU A 1 100 ? -9.891 2.799 -13.867 1.00 89.44 100 GLU A O 1
ATOM 785 N N . TRP A 1 101 ? -7.710 3.294 -13.859 1.00 89.69 101 TRP A N 1
ATOM 786 C CA . TRP A 1 101 ? -7.418 2.480 -15.037 1.00 89.69 101 TRP A CA 1
ATOM 787 C C . TRP A 1 101 ? -7.816 1.012 -14.834 1.00 89.69 101 TRP A C 1
ATOM 789 O O . TRP A 1 101 ? -8.409 0.410 -15.730 1.00 89.69 101 TRP A O 1
ATOM 799 N N . ALA A 1 102 ? -7.539 0.440 -13.659 1.00 89.00 102 ALA A N 1
ATOM 800 C CA . ALA A 1 102 ? -7.941 -0.917 -13.302 1.00 89.00 102 ALA A CA 1
ATOM 801 C C . ALA A 1 102 ? -9.465 -1.095 -13.350 1.00 89.00 102 ALA A C 1
ATOM 803 O O . ALA A 1 102 ? -9.959 -2.108 -13.851 1.00 89.00 102 ALA A O 1
ATOM 804 N N . ALA A 1 103 ? -10.222 -0.102 -12.876 1.00 88.88 103 ALA A N 1
ATOM 805 C CA . ALA A 1 103 ? -11.678 -0.126 -12.904 1.00 88.88 103 ALA A CA 1
ATOM 806 C C . ALA A 1 103 ? -12.232 -0.209 -14.337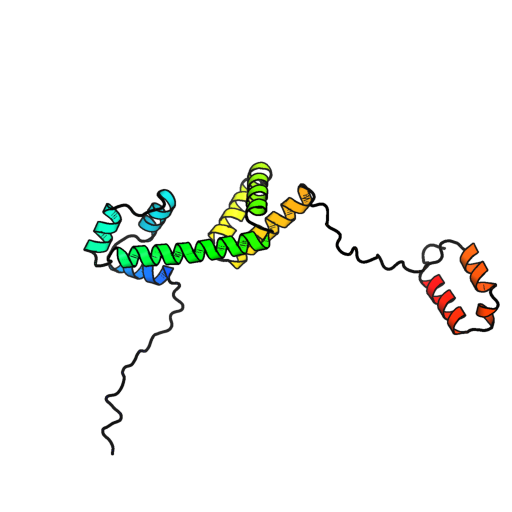 1.00 88.88 103 ALA A C 1
ATOM 808 O O . ALA A 1 103 ? -13.183 -0.959 -14.571 1.00 88.88 103 ALA A O 1
ATOM 809 N N . ASP A 1 104 ? -11.612 0.477 -15.295 1.00 88.12 104 ASP A N 1
ATOM 810 C CA . ASP A 1 104 ? -12.078 0.503 -16.687 1.00 88.12 104 ASP A CA 1
ATOM 811 C C . ASP A 1 104 ? -11.501 -0.622 -17.564 1.00 88.12 104 ASP A C 1
ATOM 813 O O . ASP A 1 104 ? -12.135 -1.030 -18.538 1.00 88.12 104 ASP A O 1
ATOM 817 N N . ASN A 1 105 ? -10.309 -1.138 -17.240 1.00 87.56 105 ASN A N 1
ATOM 818 C CA . ASN A 1 105 ? -9.558 -2.034 -18.131 1.00 87.56 105 ASN A CA 1
ATOM 819 C C . ASN A 1 105 ? -9.484 -3.491 -17.650 1.00 87.56 105 ASN A C 1
ATOM 821 O O . ASN A 1 105 ? -9.205 -4.372 -18.464 1.00 87.56 105 ASN A O 1
ATOM 825 N N . MET A 1 106 ? -9.727 -3.774 -16.364 1.00 87.25 106 MET A N 1
ATOM 826 C CA . MET A 1 106 ? -9.700 -5.143 -15.831 1.00 87.25 106 MET A CA 1
ATOM 827 C C . MET A 1 106 ? -11.082 -5.792 -15.862 1.00 87.25 106 MET A C 1
ATOM 829 O O . MET A 1 106 ? -12.117 -5.144 -15.674 1.00 87.25 106 MET A O 1
ATOM 833 N N . ASN A 1 107 ? -11.102 -7.108 -16.056 1.00 92.12 107 ASN A N 1
ATOM 834 C CA . ASN A 1 107 ? -12.332 -7.883 -15.935 1.00 92.12 107 ASN A CA 1
ATOM 835 C C . ASN A 1 107 ? -12.693 -8.140 -14.457 1.00 92.12 107 ASN A C 1
ATOM 837 O O . ASN A 1 107 ? -11.895 -7.902 -13.550 1.00 92.12 107 ASN A O 1
ATOM 841 N N . GLN A 1 108 ? -13.909 -8.636 -14.206 1.00 90.06 108 GLN A N 1
ATOM 842 C CA . GLN A 1 108 ? -14.398 -8.842 -12.839 1.00 90.06 108 GLN A CA 1
ATOM 843 C C . GLN A 1 108 ? -13.524 -9.815 -12.033 1.00 90.06 108 GLN A C 1
ATOM 845 O O . GLN A 1 108 ? -13.199 -9.524 -10.890 1.00 90.06 108 GLN A O 1
ATOM 850 N N . ALA A 1 109 ? -13.069 -10.914 -12.642 1.00 91.19 109 ALA A N 1
ATOM 851 C CA . ALA A 1 109 ? -12.228 -11.895 -11.957 1.00 91.19 109 ALA A CA 1
ATOM 852 C C . ALA A 1 109 ? -10.872 -11.304 -11.535 1.00 91.19 109 ALA A C 1
ATOM 854 O O . ALA A 1 109 ? -10.356 -11.619 -10.465 1.00 91.19 109 ALA A O 1
ATOM 855 N N . GLU A 1 110 ? -10.299 -10.427 -12.358 1.00 87.69 110 GLU A N 1
ATOM 856 C CA . GLU A 1 110 ? -9.058 -9.725 -12.037 1.00 87.69 110 GLU A CA 1
ATOM 857 C C . GLU A 1 110 ? -9.255 -8.703 -10.905 1.00 87.69 110 GLU A C 1
ATOM 859 O O . GLU A 1 110 ? -8.401 -8.600 -10.023 1.00 87.69 110 GLU A O 1
ATOM 864 N N . LYS A 1 111 ? -10.386 -7.984 -10.891 1.00 89.88 111 LYS A N 1
ATOM 865 C CA . LYS A 1 111 ? -10.750 -7.064 -9.799 1.00 89.88 111 LYS A CA 1
ATOM 866 C C . LYS A 1 111 ? -10.953 -7.807 -8.483 1.00 89.88 111 LYS A C 1
ATOM 868 O O . LYS A 1 111 ? -10.429 -7.381 -7.459 1.00 89.88 111 LYS A O 1
ATOM 873 N N . ASP A 1 112 ? -11.659 -8.933 -8.514 1.00 90.81 112 ASP A N 1
ATOM 874 C CA . ASP A 1 112 ? -11.913 -9.748 -7.326 1.00 90.81 112 ASP A CA 1
ATOM 875 C C . ASP A 1 112 ? -10.607 -10.319 -6.759 1.00 90.81 112 ASP A C 1
ATOM 877 O O . ASP A 1 112 ? -10.385 -10.270 -5.551 1.00 90.81 112 ASP A O 1
ATOM 881 N N . ALA A 1 113 ? -9.700 -10.792 -7.622 1.00 89.38 113 ALA A N 1
ATOM 882 C CA . ALA A 1 113 ? -8.386 -11.273 -7.201 1.00 89.38 113 ALA A CA 1
ATOM 883 C C . ALA A 1 113 ? -7.534 -10.164 -6.562 1.00 89.38 113 ALA A C 1
ATOM 885 O O . ALA A 1 113 ? -6.869 -10.403 -5.553 1.00 89.38 113 ALA A O 1
ATOM 886 N N . PHE A 1 114 ? -7.569 -8.950 -7.120 1.00 89.06 114 PHE A N 1
ATOM 887 C CA . PHE A 1 114 ? -6.891 -7.795 -6.534 1.00 89.06 114 PHE A CA 1
ATOM 888 C C . PHE A 1 114 ? -7.486 -7.426 -5.170 1.00 89.06 114 PHE A C 1
ATOM 890 O O . PHE A 1 114 ? -6.750 -7.303 -4.194 1.00 89.06 114 PHE A O 1
ATOM 897 N N . ASN A 1 115 ? -8.813 -7.323 -5.081 1.00 88.94 115 ASN A N 1
ATOM 898 C CA . ASN A 1 115 ? -9.510 -7.019 -3.833 1.00 88.94 115 ASN A CA 1
ATOM 899 C C . ASN A 1 115 ? -9.221 -8.069 -2.759 1.00 88.94 115 ASN A C 1
ATOM 901 O O . ASN A 1 115 ? -9.002 -7.712 -1.607 1.00 88.94 115 ASN A O 1
ATOM 905 N N . LEU A 1 116 ? -9.178 -9.352 -3.121 1.00 89.31 116 LEU A N 1
ATOM 906 C CA . LEU A 1 116 ? -8.817 -10.416 -2.191 1.00 89.31 116 LEU A CA 1
ATOM 907 C C . LEU A 1 116 ? -7.389 -10.238 -1.666 1.00 89.31 116 LEU A C 1
ATOM 909 O O . LEU A 1 116 ? -7.166 -10.380 -0.472 1.00 89.31 116 LEU A O 1
ATOM 913 N N . ALA A 1 117 ? -6.434 -9.908 -2.538 1.00 87.94 117 ALA A N 1
ATOM 914 C CA . ALA A 1 117 ? -5.039 -9.727 -2.147 1.00 87.94 117 ALA A CA 1
ATOM 915 C C . ALA A 1 117 ? -4.808 -8.475 -1.286 1.00 87.94 117 ALA A C 1
ATOM 917 O O . ALA A 1 117 ? -3.948 -8.489 -0.414 1.00 87.94 117 ALA A O 1
ATOM 918 N N . VAL A 1 118 ? -5.563 -7.396 -1.513 1.00 84.38 118 VAL A N 1
ATOM 919 C CA . VAL A 1 118 ? -5.475 -6.171 -0.698 1.00 84.38 118 VAL A CA 1
ATOM 920 C C . VAL A 1 118 ? -6.186 -6.339 0.647 1.00 84.38 118 VAL A C 1
ATOM 922 O O . VAL A 1 118 ? -5.700 -5.842 1.658 1.00 84.38 118 VAL A O 1
ATOM 925 N N . ASN A 1 119 ? -7.303 -7.070 0.676 1.00 82.44 119 ASN A N 1
ATOM 926 C CA . ASN A 1 119 ? -8.090 -7.303 1.889 1.00 82.44 119 ASN A CA 1
ATOM 927 C C . ASN A 1 119 ? -7.672 -8.564 2.665 1.00 82.44 119 ASN A C 1
ATOM 929 O O . ASN A 1 119 ? -8.307 -8.889 3.663 1.00 82.44 119 ASN A O 1
ATOM 933 N N . SER A 1 120 ? -6.630 -9.290 2.242 1.00 81.12 120 SER A N 1
ATOM 934 C CA . SER A 1 120 ? -6.210 -10.532 2.911 1.00 81.12 120 SER A CA 1
ATOM 935 C C . SER A 1 120 ? -5.606 -10.309 4.301 1.00 81.12 120 SER A C 1
ATOM 937 O O . SER A 1 120 ? -5.398 -11.273 5.032 1.00 81.12 120 SER A O 1
ATOM 939 N N . GLY A 1 121 ? -5.294 -9.060 4.658 1.00 76.31 121 GLY A N 1
ATOM 940 C CA . GLY A 1 121 ? -4.563 -8.718 5.880 1.00 76.31 121 GLY A CA 1
ATOM 941 C C . GLY A 1 121 ? -3.055 -8.979 5.786 1.00 76.31 121 GLY A C 1
ATOM 942 O O . GLY A 1 121 ? -2.317 -8.618 6.700 1.00 76.31 121 GLY A O 1
ATOM 943 N N . ASP A 1 122 ? -2.572 -9.546 4.676 1.00 84.00 122 ASP A N 1
ATOM 944 C CA . ASP A 1 122 ? -1.151 -9.772 4.428 1.00 84.00 122 ASP A CA 1
ATOM 945 C C . ASP A 1 122 ? -0.555 -8.606 3.624 1.00 84.00 122 ASP A C 1
ATOM 947 O O . ASP A 1 122 ? -0.819 -8.414 2.432 1.00 84.00 122 ASP A O 1
ATOM 951 N N . LEU A 1 123 ? 0.294 -7.818 4.289 1.00 83.25 123 LEU A N 1
ATOM 952 C CA . LEU A 1 123 ? 0.936 -6.650 3.689 1.00 83.25 123 LEU A CA 1
ATOM 953 C C . LEU A 1 123 ? 1.808 -7.006 2.476 1.00 83.25 123 LEU A C 1
ATOM 955 O O . LEU A 1 123 ? 1.908 -6.212 1.540 1.00 83.25 123 LEU A O 1
ATOM 959 N N . ALA A 1 124 ? 2.464 -8.168 2.480 1.00 85.94 124 ALA A N 1
ATOM 960 C CA . ALA A 1 124 ? 3.318 -8.589 1.377 1.00 85.94 124 ALA A CA 1
ATOM 961 C C . ALA A 1 124 ? 2.477 -8.977 0.154 1.00 85.94 124 ALA A C 1
ATOM 963 O O . ALA A 1 124 ? 2.832 -8.607 -0.966 1.00 85.94 124 ALA A O 1
ATOM 964 N N . GLN A 1 125 ? 1.341 -9.650 0.359 1.00 87.56 125 GLN A N 1
ATOM 965 C CA . GLN A 1 125 ? 0.383 -9.939 -0.709 1.00 87.56 125 GLN A CA 1
ATOM 966 C C . GLN A 1 125 ? -0.227 -8.663 -1.286 1.00 87.56 125 GLN A C 1
ATOM 968 O O . GLN A 1 125 ? -0.259 -8.513 -2.510 1.00 87.56 125 GLN A O 1
ATOM 973 N N . ALA A 1 126 ? -0.635 -7.724 -0.431 1.00 87.12 126 ALA A N 1
ATOM 974 C CA . ALA A 1 126 ? -1.163 -6.437 -0.868 1.00 87.12 126 ALA A CA 1
ATOM 975 C C . ALA A 1 126 ? -0.123 -5.658 -1.694 1.00 87.12 126 ALA A C 1
ATOM 977 O O . ALA A 1 126 ? -0.422 -5.201 -2.799 1.00 87.12 126 ALA A O 1
ATOM 978 N N . LYS A 1 127 ? 1.128 -5.572 -1.213 1.00 87.31 127 LYS A N 1
ATOM 979 C CA . LYS A 1 127 ? 2.238 -4.928 -1.939 1.00 87.31 127 LYS A CA 1
ATOM 980 C C . LYS A 1 127 ? 2.488 -5.593 -3.293 1.00 87.31 127 LYS A C 1
ATOM 982 O O . LYS A 1 127 ? 2.525 -4.897 -4.304 1.00 87.31 127 LYS A O 1
ATOM 987 N N . LEU A 1 128 ? 2.577 -6.923 -3.338 1.00 89.38 128 LEU A N 1
ATOM 988 C CA . LEU A 1 128 ? 2.795 -7.676 -4.576 1.00 89.38 128 LEU A CA 1
ATOM 989 C C . LEU A 1 128 ? 1.665 -7.452 -5.596 1.00 89.38 128 LEU A C 1
ATOM 991 O O . LEU A 1 128 ? 1.927 -7.262 -6.785 1.00 89.38 128 LEU A O 1
ATOM 995 N N . ALA A 1 129 ? 0.408 -7.466 -5.146 1.00 90.44 129 ALA A N 1
ATOM 996 C CA . ALA A 1 129 ? -0.746 -7.239 -6.013 1.00 90.44 129 ALA A CA 1
ATOM 997 C C . ALA A 1 129 ? -0.734 -5.824 -6.607 1.00 90.44 129 ALA A C 1
ATOM 999 O O . ALA A 1 129 ? -0.953 -5.644 -7.807 1.00 90.44 129 ALA A O 1
ATOM 1000 N N . VAL A 1 130 ? -0.414 -4.825 -5.784 1.00 89.25 130 VAL A N 1
ATOM 1001 C CA . VAL A 1 130 ? -0.301 -3.427 -6.208 1.00 89.25 130 VAL A CA 1
ATOM 1002 C C . VAL A 1 130 ? 0.885 -3.213 -7.158 1.00 89.25 130 VAL A C 1
ATOM 1004 O O . VAL A 1 130 ? 0.749 -2.519 -8.165 1.00 89.25 130 VAL A O 1
ATOM 1007 N N . GLU A 1 131 ? 2.029 -3.856 -6.919 1.00 88.88 131 GLU A N 1
ATOM 1008 C CA . GLU A 1 131 ? 3.171 -3.848 -7.841 1.00 88.88 131 GLU A CA 1
ATOM 1009 C C . GLU A 1 131 ? 2.830 -4.480 -9.194 1.00 88.88 131 GLU A C 1
ATOM 1011 O O . GLU A 1 131 ? 3.172 -3.927 -10.245 1.00 88.88 131 GLU A O 1
ATOM 1016 N N . ALA A 1 132 ? 2.131 -5.617 -9.185 1.00 89.25 132 ALA A N 1
ATOM 1017 C CA . ALA A 1 132 ? 1.695 -6.295 -10.400 1.00 89.25 132 ALA A CA 1
ATOM 1018 C C . ALA A 1 132 ? 0.733 -5.419 -11.214 1.00 89.25 132 ALA A C 1
ATOM 1020 O O . ALA A 1 132 ? 0.871 -5.321 -12.440 1.00 89.25 132 ALA A O 1
ATOM 1021 N N . LEU A 1 133 ? -0.200 -4.741 -10.539 1.00 89.25 133 LEU A N 1
ATOM 1022 C CA . LEU A 1 133 ? -1.102 -3.789 -11.174 1.00 89.25 133 LEU A CA 1
ATOM 1023 C C . LEU A 1 133 ? -0.332 -2.607 -11.772 1.00 89.25 133 LEU A C 1
ATOM 1025 O O . LEU A 1 133 ? -0.556 -2.248 -12.927 1.00 89.25 133 LEU A O 1
ATOM 1029 N N . ASN A 1 134 ? 0.642 -2.064 -11.042 1.00 88.56 134 ASN A N 1
ATOM 1030 C CA . ASN A 1 134 ? 1.480 -0.973 -11.531 1.00 88.56 134 ASN A CA 1
ATOM 1031 C C . ASN A 1 134 ? 2.269 -1.402 -12.771 1.00 88.56 134 ASN A C 1
ATOM 1033 O O . ASN A 1 134 ? 2.302 -0.686 -13.764 1.00 88.56 134 ASN A O 1
ATOM 1037 N N . ALA A 1 135 ? 2.858 -2.599 -12.777 1.00 87.88 135 ALA A N 1
ATOM 1038 C CA . ALA A 1 135 ? 3.561 -3.119 -13.947 1.00 87.88 135 ALA A CA 1
ATOM 1039 C C . ALA A 1 135 ? 2.636 -3.235 -15.175 1.00 87.88 135 ALA A C 1
ATOM 1041 O O . ALA A 1 135 ? 3.019 -2.847 -16.280 1.00 87.88 135 ALA A O 1
ATOM 1042 N N . ARG A 1 136 ? 1.402 -3.722 -14.988 1.00 86.44 136 ARG A N 1
ATOM 1043 C CA . ARG A 1 136 ? 0.376 -3.801 -16.046 1.00 86.44 136 ARG A CA 1
ATOM 1044 C C . ARG A 1 136 ? -0.010 -2.417 -16.567 1.00 86.44 136 ARG A C 1
ATOM 1046 O O . ARG A 1 136 ? -0.020 -2.211 -17.783 1.00 86.44 136 ARG A O 1
ATOM 1053 N N . TYR A 1 137 ? -0.265 -1.479 -15.657 1.00 87.50 137 TYR A N 1
ATOM 1054 C CA . TYR A 1 137 ? -0.582 -0.088 -15.965 1.00 87.50 137 TYR A CA 1
ATOM 1055 C C . TYR A 1 137 ? 0.535 0.554 -16.795 1.00 87.50 137 TYR A C 1
ATOM 1057 O O . TYR A 1 137 ? 0.289 1.040 -17.898 1.00 87.50 137 TYR A O 1
ATOM 1065 N N . LYS A 1 138 ? 1.791 0.443 -16.343 1.00 84.50 138 LYS A N 1
ATOM 1066 C CA . LYS A 1 138 ? 2.960 0.999 -17.040 1.00 84.50 138 LYS A CA 1
ATOM 1067 C C . LYS A 1 138 ? 3.189 0.393 -18.424 1.00 84.50 138 LYS A C 1
ATOM 1069 O O . LYS A 1 138 ? 3.579 1.117 -19.338 1.00 84.50 138 LYS A O 1
ATOM 1074 N N . ASN A 1 139 ? 2.938 -0.906 -18.586 1.00 83.44 139 ASN A N 1
ATOM 1075 C CA . ASN A 1 139 ? 3.056 -1.590 -19.875 1.00 83.44 139 ASN A CA 1
ATOM 1076 C C . ASN A 1 139 ? 1.962 -1.184 -20.872 1.00 83.44 139 ASN A C 1
ATOM 1078 O O . ASN A 1 139 ? 2.209 -1.207 -22.074 1.00 83.44 139 ASN A O 1
ATOM 1082 N N . THR A 1 140 ? 0.765 -0.837 -20.390 1.00 77.25 140 THR A N 1
ATOM 1083 C CA . THR A 1 140 ? -0.391 -0.538 -21.253 1.00 77.25 140 THR A CA 1
ATOM 1084 C C . THR A 1 140 ? -0.484 0.944 -21.593 1.00 77.25 140 THR A C 1
ATOM 1086 O O . THR A 1 140 ? -0.667 1.301 -22.752 1.00 77.25 140 THR A O 1
ATOM 1089 N N . VAL A 1 141 ? -0.343 1.809 -20.587 1.00 74.19 141 VAL A N 1
ATOM 1090 C CA . VAL A 1 141 ? -0.406 3.270 -20.750 1.00 74.19 141 VAL A CA 1
ATOM 1091 C C . VAL A 1 141 ? 0.906 3.820 -21.313 1.00 74.19 141 VAL A C 1
ATOM 1093 O O . VAL A 1 141 ? 0.915 4.880 -21.928 1.00 74.19 141 VAL A O 1
ATOM 1096 N N . GLY A 1 142 ? 1.998 3.061 -21.180 1.00 61.66 142 GLY A N 1
ATOM 1097 C CA . GLY A 1 142 ? 3.323 3.474 -21.608 1.00 61.66 142 GLY A CA 1
ATOM 1098 C C . GLY A 1 142 ? 3.872 4.517 -20.647 1.00 61.66 142 GLY A C 1
ATOM 1099 O O . GLY A 1 142 ? 3.659 5.712 -20.810 1.00 61.66 142 GLY A O 1
ATOM 1100 N N . VAL A 1 143 ? 4.626 4.079 -19.642 1.00 56.31 143 VAL A N 1
ATOM 1101 C CA . VAL A 1 143 ? 5.557 5.011 -19.003 1.00 56.31 143 VAL A CA 1
ATOM 1102 C C . VAL A 1 143 ? 6.703 5.182 -19.979 1.00 56.31 143 VAL A C 1
ATOM 1104 O O . VAL A 1 143 ? 7.439 4.222 -20.209 1.00 56.31 143 VAL A O 1
ATOM 1107 N N . GLU A 1 144 ? 6.838 6.375 -20.568 1.00 48.38 144 GLU A N 1
ATOM 1108 C CA . GLU A 1 144 ? 8.091 6.788 -21.201 1.00 48.38 144 GLU A CA 1
ATOM 1109 C C . GLU A 1 144 ? 9.210 6.417 -20.227 1.00 48.38 144 GLU A C 1
ATOM 1111 O O . GLU A 1 144 ? 9.259 6.968 -19.120 1.00 48.38 144 GLU A O 1
ATOM 1116 N N . PRO A 1 145 ? 10.062 5.428 -20.553 1.00 51.44 145 PRO A N 1
ATOM 1117 C CA . PRO A 1 145 ? 11.132 5.074 -19.657 1.00 51.44 145 PRO A CA 1
ATOM 1118 C C . PRO A 1 145 ? 11.992 6.323 -19.568 1.00 51.44 145 PRO A C 1
ATOM 1120 O O . PRO A 1 145 ? 12.588 6.747 -20.559 1.00 51.44 145 PRO A O 1
ATOM 1123 N N . ASN A 1 146 ? 12.048 6.932 -18.385 1.00 49.16 146 ASN A N 1
ATOM 1124 C CA . ASN A 1 146 ? 13.073 7.914 -18.113 1.00 49.16 146 ASN A CA 1
ATOM 1125 C C . ASN A 1 146 ? 14.372 7.102 -18.083 1.00 49.16 146 ASN A C 1
ATOM 1127 O O . ASN A 1 146 ? 14.736 6.522 -17.061 1.00 49.16 146 ASN A O 1
ATOM 1131 N N . LEU A 1 147 ? 14.978 6.933 -19.264 1.00 53.12 147 LEU A N 1
ATOM 1132 C CA . LEU A 1 147 ? 16.204 6.187 -19.528 1.00 53.12 147 LEU A CA 1
ATOM 1133 C C . LEU A 1 147 ? 17.366 6.944 -18.881 1.00 53.12 147 LEU A C 1
ATOM 1135 O O . LEU A 1 147 ? 18.259 7.459 -19.550 1.00 53.12 147 LEU A O 1
ATOM 1139 N N . VAL A 1 148 ? 17.364 7.021 -17.553 1.00 56.16 148 VAL A N 1
ATOM 1140 C CA . VAL A 1 148 ? 18.522 7.423 -16.768 1.00 56.16 148 VAL A CA 1
ATOM 1141 C C . VAL A 1 148 ? 19.489 6.249 -16.838 1.00 56.16 148 VAL A C 1
ATOM 1143 O O . VAL A 1 148 ? 19.482 5.344 -16.012 1.00 56.16 148 VAL A O 1
ATOM 1146 N N . GLY A 1 149 ? 20.268 6.232 -17.915 1.00 55.97 149 GLY A N 1
ATOM 1147 C CA . GLY A 1 149 ? 21.228 5.179 -18.197 1.00 55.97 149 GLY A CA 1
ATOM 1148 C C . GLY A 1 149 ? 20.593 3.996 -18.908 1.00 55.97 149 GLY A C 1
ATOM 1149 O O . GLY A 1 149 ? 20.527 2.893 -18.368 1.00 55.97 149 GLY A O 1
ATOM 1150 N N . GLY A 1 150 ? 20.225 4.188 -20.178 1.00 48.59 150 GLY A N 1
ATOM 1151 C CA . GLY A 1 150 ? 20.352 3.075 -21.110 1.00 48.59 150 GLY A CA 1
ATOM 1152 C C . GLY A 1 150 ? 21.753 2.498 -20.919 1.00 48.59 150 GLY A C 1
ATOM 1153 O O . GLY A 1 150 ? 22.743 3.192 -21.160 1.00 48.59 150 GLY A O 1
ATOM 1154 N N . ARG A 1 151 ? 21.856 1.265 -20.408 1.00 57.81 151 ARG A N 1
ATOM 1155 C CA . ARG A 1 151 ? 23.099 0.509 -20.545 1.00 57.81 151 ARG A CA 1
ATOM 1156 C C . ARG A 1 151 ? 23.420 0.587 -22.033 1.00 57.81 151 ARG A C 1
ATOM 1158 O O . ARG A 1 151 ? 22.557 0.173 -22.813 1.00 57.81 151 ARG A O 1
ATOM 1165 N N . PRO A 1 152 ? 24.570 1.149 -22.450 1.00 48.56 152 PRO A N 1
ATOM 1166 C CA . PRO A 1 152 ? 24.955 1.011 -23.837 1.00 48.56 152 PRO A CA 1
ATOM 1167 C C . PRO A 1 152 ? 24.893 -0.488 -24.101 1.00 48.56 152 PRO A C 1
ATOM 1169 O O . PRO A 1 152 ? 25.489 -1.268 -23.352 1.00 48.56 152 PRO A O 1
ATOM 1172 N N . SER A 1 153 ? 24.102 -0.907 -25.092 1.00 53.59 153 SER A N 1
ATOM 1173 C CA . SER A 1 153 ? 24.321 -2.218 -25.687 1.00 53.59 153 SER A CA 1
ATOM 1174 C C . SER A 1 153 ? 25.823 -2.286 -25.897 1.00 53.59 153 SER A C 1
ATOM 1176 O O . SER A 1 153 ? 26.359 -1.360 -26.512 1.00 53.59 153 SER A O 1
ATOM 1178 N N . GLU A 1 154 ? 26.517 -3.262 -25.307 1.00 54.09 154 GLU A N 1
ATOM 1179 C CA . GLU A 1 154 ? 27.930 -3.440 -25.611 1.00 54.09 154 GLU A CA 1
ATOM 1180 C C . GLU A 1 154 ? 28.006 -3.483 -27.132 1.00 54.09 154 GLU A C 1
ATOM 1182 O O . GLU A 1 154 ? 27.458 -4.398 -27.748 1.00 54.09 154 GLU A O 1
ATOM 1187 N N . SER A 1 155 ? 28.557 -2.432 -27.745 1.00 54.50 155 SER A N 1
ATOM 1188 C CA . SER A 1 155 ? 28.779 -2.398 -29.179 1.00 54.50 155 SER A CA 1
ATOM 1189 C C . SER A 1 155 ? 29.761 -3.524 -29.423 1.00 54.50 155 SER A C 1
ATOM 1191 O O . SER A 1 155 ? 30.959 -3.374 -29.183 1.00 54.50 155 SER A O 1
ATOM 1193 N N . VAL A 1 156 ? 29.240 -4.703 -29.764 1.00 63.62 156 VAL A N 1
ATOM 1194 C CA . VAL A 1 156 ? 30.068 -5.869 -30.010 1.00 63.62 156 VAL A CA 1
ATOM 1195 C C . VAL A 1 156 ? 30.891 -5.491 -31.223 1.00 63.62 156 VAL A C 1
ATOM 1197 O O . VAL A 1 156 ? 30.369 -5.352 -32.323 1.00 63.62 156 VAL A O 1
ATOM 1200 N N . ASP A 1 157 ? 32.171 -5.232 -30.986 1.00 72.19 157 ASP A N 1
ATOM 1201 C CA . ASP A 1 157 ? 33.107 -4.848 -32.025 1.00 72.19 157 ASP A CA 1
ATOM 1202 C C . ASP A 1 157 ? 33.221 -6.034 -33.003 1.00 72.19 157 ASP A C 1
ATOM 1204 O O . ASP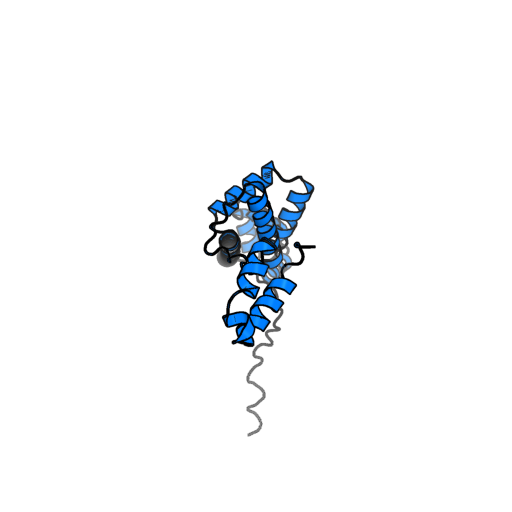 A 1 157 ? 33.852 -7.053 -32.702 1.00 72.19 157 ASP A O 1
ATOM 1208 N N . VAL A 1 158 ? 32.498 -5.929 -34.122 1.00 81.75 158 VAL A N 1
ATOM 1209 C CA . VAL A 1 158 ? 32.411 -6.895 -35.226 1.00 81.75 158 VAL A CA 1
ATOM 1210 C C . VAL A 1 158 ? 32.801 -6.210 -36.531 1.00 81.75 158 VAL A C 1
ATOM 1212 O O . VAL A 1 158 ? 32.845 -4.984 -36.628 1.00 81.75 158 VAL A O 1
ATOM 1215 N N . TYR A 1 159 ? 33.149 -7.003 -37.534 1.00 83.25 159 TYR A N 1
ATOM 1216 C CA . TYR A 1 159 ? 33.349 -6.530 -38.892 1.00 83.25 159 TYR A CA 1
ATOM 1217 C C . TYR A 1 159 ? 32.013 -6.470 -39.623 1.00 83.25 159 TYR A C 1
ATOM 1219 O O . TYR A 1 159 ? 31.251 -7.434 -39.626 1.00 83.25 159 TYR A O 1
ATOM 1227 N N . GLU A 1 160 ? 31.769 -5.352 -40.295 1.00 78.50 160 GLU A N 1
ATOM 1228 C CA . GLU A 1 160 ? 30.557 -5.134 -41.088 1.00 78.50 160 GLU A CA 1
ATOM 1229 C C . GLU A 1 160 ? 30.735 -5.607 -42.538 1.00 78.50 160 GLU A C 1
ATOM 1231 O O . GLU A 1 160 ? 29.763 -5.796 -43.262 1.00 78.50 160 GLU A O 1
ATOM 1236 N N . SER A 1 161 ? 31.981 -5.800 -42.994 1.00 82.38 161 SER A N 1
ATOM 1237 C CA . SER A 1 161 ? 32.279 -6.277 -44.349 1.00 82.38 161 SER A CA 1
ATOM 1238 C C . SER A 1 161 ? 33.656 -6.934 -44.479 1.00 82.38 161 SER A C 1
ATOM 1240 O O . SER A 1 161 ? 34.606 -6.607 -43.764 1.00 82.38 161 SER A O 1
ATOM 1242 N N . TRP A 1 162 ? 33.804 -7.790 -45.493 1.00 81.44 162 TRP A N 1
ATOM 1243 C CA . TRP A 1 162 ? 35.086 -8.391 -45.889 1.00 81.44 162 TRP A CA 1
ATOM 1244 C C . TRP A 1 162 ? 36.168 -7.363 -46.265 1.00 81.44 162 TRP A C 1
ATOM 1246 O O . TRP A 1 162 ? 37.368 -7.631 -46.135 1.00 81.44 162 TRP A O 1
ATOM 1256 N N . ALA A 1 163 ? 35.763 -6.163 -46.689 1.00 84.38 163 ALA A N 1
ATOM 1257 C CA . ALA A 1 163 ? 36.685 -5.070 -46.974 1.00 84.38 163 ALA A CA 1
ATOM 1258 C C . ALA A 1 163 ? 37.401 -4.580 -45.702 1.00 84.38 163 ALA A C 1
ATOM 1260 O O . ALA A 1 163 ? 38.609 -4.340 -45.740 1.00 84.38 163 ALA A O 1
ATOM 1261 N N . GLN A 1 164 ? 36.692 -4.498 -44.569 1.00 82.12 164 GLN A N 1
ATOM 1262 C CA . GLN A 1 164 ? 37.276 -4.105 -43.281 1.00 82.12 164 GLN A CA 1
ATOM 1263 C C . GLN A 1 164 ? 38.260 -5.164 -42.762 1.00 82.12 164 GLN A C 1
ATOM 1265 O O . GLN A 1 164 ? 39.354 -4.816 -42.319 1.00 82.12 164 GLN A O 1
ATOM 1270 N N . VAL A 1 165 ? 37.923 -6.452 -42.908 1.00 84.25 165 VAL A N 1
ATOM 1271 C CA . VAL A 1 165 ? 38.821 -7.571 -42.563 1.00 84.25 165 VAL A CA 1
ATOM 1272 C C . VAL A 1 165 ? 40.127 -7.467 -43.354 1.00 84.25 165 VAL A C 1
ATOM 1274 O O . VAL A 1 165 ? 41.222 -7.489 -42.794 1.00 84.25 165 VAL A O 1
ATOM 1277 N N . THR A 1 166 ? 40.015 -7.271 -44.669 1.00 84.62 166 THR A N 1
ATOM 1278 C CA . THR A 1 166 ? 41.176 -7.160 -45.561 1.00 84.62 166 THR A CA 1
ATOM 1279 C C . THR A 1 166 ? 42.028 -5.930 -45.241 1.00 84.62 166 THR A C 1
ATOM 1281 O O . THR A 1 166 ? 43.256 -5.989 -45.323 1.00 84.62 166 THR A O 1
ATOM 1284 N N . ALA A 1 167 ? 41.402 -4.811 -44.872 1.00 86.25 167 ALA A N 1
ATOM 1285 C CA . ALA A 1 167 ? 42.111 -3.597 -44.483 1.00 86.25 167 ALA A CA 1
ATOM 1286 C C . ALA A 1 167 ? 42.942 -3.807 -43.208 1.00 86.25 167 ALA A C 1
ATOM 1288 O O . ALA A 1 167 ? 44.101 -3.393 -43.169 1.00 86.25 167 ALA A O 1
ATOM 1289 N N . ASP A 1 168 ? 42.397 -4.495 -42.202 1.00 85.94 168 ASP A N 1
ATOM 1290 C CA . ASP A 1 168 ? 43.121 -4.800 -40.965 1.00 85.94 168 ASP A CA 1
ATOM 1291 C C . ASP A 1 168 ? 44.243 -5.823 -41.176 1.00 85.94 168 ASP A C 1
ATOM 1293 O O . ASP A 1 168 ? 45.335 -5.646 -40.634 1.00 85.94 168 ASP A O 1
ATOM 1297 N N . MET A 1 169 ? 44.036 -6.827 -42.032 1.00 85.19 169 MET A N 1
ATOM 1298 C CA . MET A 1 169 ? 45.077 -7.805 -42.384 1.00 85.19 169 MET A CA 1
ATOM 1299 C C . MET A 1 169 ? 46.235 -7.196 -43.189 1.00 85.19 169 MET A C 1
ATOM 1301 O O . MET A 1 169 ? 47.367 -7.669 -43.099 1.00 85.19 169 MET A O 1
ATOM 1305 N N . LYS A 1 170 ? 45.982 -6.134 -43.967 1.00 88.19 170 LYS A N 1
ATOM 1306 C CA . LYS A 1 170 ? 47.016 -5.417 -44.737 1.00 88.19 170 LYS A CA 1
ATOM 1307 C C . LYS A 1 170 ? 47.875 -4.482 -43.884 1.00 88.19 170 LYS A C 1
ATOM 1309 O O . LYS A 1 170 ? 48.909 -4.010 -44.361 1.00 88.19 170 LYS A O 1
ATOM 1314 N N . LYS A 1 171 ? 47.476 -4.180 -42.644 1.00 90.38 171 LYS A N 1
ATOM 1315 C CA . LYS A 1 171 ? 48.252 -3.286 -41.777 1.00 90.38 171 LYS A CA 1
ATOM 1316 C C . LYS A 1 171 ? 49.586 -3.946 -41.400 1.00 90.38 171 LYS A C 1
ATOM 1318 O O . LYS A 1 171 ? 49.590 -5.099 -40.971 1.00 90.38 171 LYS A O 1
ATOM 1323 N N . PRO A 1 172 ? 50.718 -3.214 -41.428 1.00 86.81 172 PRO A N 1
ATOM 1324 C CA . PRO A 1 172 ? 52.006 -3.733 -40.957 1.00 86.81 172 PRO A CA 1
ATOM 1325 C C . PRO A 1 172 ? 51.962 -4.243 -39.508 1.00 86.81 172 PRO A C 1
ATOM 1327 O O . PRO A 1 172 ? 52.719 -5.143 -39.145 1.00 86.81 172 PRO A O 1
ATOM 1330 N N . ALA A 1 173 ? 51.057 -3.685 -38.695 1.00 85.25 173 ALA A N 1
ATOM 1331 C CA . ALA A 1 173 ? 50.795 -4.110 -37.324 1.00 85.25 173 ALA A CA 1
ATOM 1332 C C . ALA A 1 173 ? 50.312 -5.568 -37.231 1.00 85.25 173 ALA A C 1
ATOM 1334 O O . ALA A 1 173 ? 50.690 -6.260 -36.299 1.00 85.25 173 ALA A O 1
ATOM 1335 N N . TYR A 1 174 ? 49.579 -6.089 -38.219 1.00 86.06 174 TYR A N 1
ATOM 1336 C CA . TYR A 1 174 ? 49.127 -7.487 -38.226 1.00 86.06 174 TYR A CA 1
ATOM 1337 C C . TYR A 1 174 ? 50.285 -8.494 -38.287 1.00 86.06 174 TYR A C 1
ATOM 1339 O O . TYR A 1 174 ? 50.252 -9.564 -37.670 1.00 86.06 174 TYR A O 1
ATOM 1347 N N . VAL A 1 175 ? 51.357 -8.131 -38.990 1.00 84.88 175 VAL A N 1
ATOM 1348 C CA . VAL A 1 175 ? 52.562 -8.961 -39.108 1.00 84.88 175 VAL A CA 1
ATOM 1349 C C . VAL A 1 175 ? 53.492 -8.758 -37.910 1.00 84.88 175 VAL A C 1
ATOM 1351 O O . VAL A 1 175 ? 54.061 -9.728 -37.414 1.00 84.88 175 VAL A O 1
ATOM 1354 N N . LYS A 1 176 ? 53.632 -7.514 -37.438 1.00 88.19 176 LYS A N 1
ATOM 1355 C CA . LYS A 1 176 ? 54.610 -7.128 -36.408 1.00 88.19 176 LYS A CA 1
ATOM 1356 C C . LYS A 1 176 ? 54.126 -7.319 -34.970 1.00 88.19 176 LYS A C 1
ATOM 1358 O O . LYS A 1 176 ? 54.961 -7.511 -34.095 1.00 88.19 176 LYS A O 1
ATOM 1363 N N . ASP A 1 177 ? 52.818 -7.260 -34.731 1.00 91.19 177 ASP A N 1
ATOM 1364 C CA . ASP A 1 177 ? 52.223 -7.297 -33.397 1.00 91.19 177 ASP A CA 1
ATOM 1365 C C . ASP A 1 177 ? 51.301 -8.527 -33.230 1.00 91.19 177 ASP A C 1
ATOM 1367 O O . ASP A 1 177 ? 50.202 -8.580 -33.798 1.00 91.19 177 ASP A O 1
ATOM 1371 N N . PRO A 1 178 ? 51.726 -9.529 -32.437 1.00 86.25 178 PRO A N 1
ATOM 1372 C CA . PRO A 1 178 ? 50.901 -10.686 -32.097 1.00 86.25 178 PRO A CA 1
ATOM 1373 C C . PRO A 1 178 ? 49.583 -10.331 -31.390 1.00 86.25 178 PRO A C 1
ATOM 1375 O O . PRO A 1 178 ? 48.585 -11.024 -31.588 1.00 86.25 178 PRO A O 1
ATOM 1378 N N . ALA A 1 179 ? 49.541 -9.257 -30.594 1.00 85.56 179 ALA A N 1
ATOM 1379 C CA . ALA A 1 179 ? 48.336 -8.830 -29.884 1.00 85.56 179 ALA A CA 1
ATOM 1380 C C . ALA A 1 179 ? 47.306 -8.216 -30.842 1.00 85.56 179 ALA A C 1
ATOM 1382 O O . ALA A 1 179 ? 46.106 -8.495 -30.738 1.00 85.56 179 ALA A O 1
ATOM 1383 N N . PHE A 1 180 ? 47.769 -7.439 -31.826 1.00 86.06 180 PHE A N 1
ATOM 1384 C CA . PHE A 1 180 ? 46.907 -6.919 -32.886 1.00 86.06 180 PHE A CA 1
ATOM 1385 C C . PHE A 1 180 ? 46.319 -8.057 -33.731 1.00 86.06 180 PHE A C 1
ATOM 1387 O O . PHE A 1 180 ? 45.116 -8.077 -33.989 1.00 86.06 180 PHE A O 1
ATOM 1394 N N . ARG A 1 181 ? 47.131 -9.063 -34.082 1.00 89.12 181 ARG A N 1
ATOM 1395 C CA . ARG A 1 181 ? 46.665 -10.263 -34.796 1.00 89.12 181 ARG A CA 1
ATOM 1396 C C . ARG A 1 181 ? 45.572 -11.010 -34.031 1.00 89.12 181 ARG A C 1
ATOM 1398 O O . ARG A 1 181 ? 44.501 -11.240 -34.587 1.00 89.12 181 ARG A O 1
ATOM 1405 N N . ALA A 1 182 ? 45.803 -11.289 -32.749 1.00 86.44 182 ALA A N 1
ATOM 1406 C CA . ALA A 1 182 ? 44.824 -11.955 -31.892 1.00 86.44 182 ALA A CA 1
ATOM 1407 C C . ALA A 1 182 ? 43.520 -11.148 -31.755 1.00 86.44 182 ALA A C 1
ATOM 1409 O O . ALA A 1 182 ? 42.437 -11.717 -31.630 1.00 86.44 182 ALA A O 1
ATOM 1410 N N . THR A 1 183 ? 43.602 -9.815 -31.790 1.00 84.62 183 THR A N 1
ATOM 1411 C CA . THR A 1 183 ? 42.427 -8.932 -31.744 1.00 84.62 183 THR A CA 1
ATOM 1412 C C . THR A 1 183 ? 41.602 -9.031 -33.026 1.00 84.62 183 THR A C 1
ATOM 1414 O O . THR A 1 183 ? 40.381 -9.180 -32.948 1.00 84.62 183 THR A O 1
ATOM 1417 N N . VAL A 1 184 ? 42.257 -9.025 -34.191 1.00 85.56 184 VAL A N 1
ATOM 1418 C CA . VAL A 1 184 ? 41.617 -9.217 -35.504 1.00 85.56 184 VAL A CA 1
ATOM 1419 C C . VAL A 1 184 ? 40.954 -10.594 -35.594 1.00 85.56 184 VAL A C 1
ATOM 1421 O O . VAL A 1 184 ? 39.801 -10.689 -36.002 1.00 85.56 184 VAL A O 1
ATOM 1424 N N . GLU A 1 185 ? 41.622 -11.656 -35.138 1.00 83.19 185 GLU A N 1
ATOM 1425 C CA . GLU A 1 185 ? 41.069 -13.021 -35.113 1.00 83.19 185 GLU A CA 1
ATOM 1426 C C . GLU A 1 185 ? 39.856 -13.135 -34.179 1.00 83.19 185 GLU A C 1
ATOM 1428 O O . GLU A 1 185 ? 38.823 -13.684 -34.561 1.00 83.19 185 GLU A O 1
ATOM 1433 N N . LYS A 1 186 ? 39.930 -12.552 -32.975 1.00 84.00 186 LYS A N 1
ATOM 1434 C CA . LYS A 1 186 ? 38.796 -12.497 -32.036 1.00 84.00 186 LYS A CA 1
ATOM 1435 C C . LYS A 1 186 ? 37.629 -11.682 -32.587 1.00 84.00 186 LYS A C 1
ATOM 1437 O O . LYS A 1 186 ? 36.475 -12.014 -32.331 1.00 84.00 186 LYS A O 1
ATOM 1442 N N . LYS A 1 187 ? 37.900 -10.579 -33.286 1.00 85.38 187 LYS A N 1
ATOM 1443 C CA . LYS A 1 187 ? 36.876 -9.746 -33.932 1.00 85.38 187 LYS A CA 1
ATOM 1444 C C . LYS A 1 187 ? 36.213 -10.490 -35.092 1.00 85.38 187 LYS A C 1
ATOM 1446 O O . LYS A 1 187 ? 34.987 -10.525 -35.177 1.00 85.38 187 LYS A O 1
ATOM 1451 N N . LEU A 1 188 ? 37.003 -11.175 -35.916 1.00 83.75 188 LEU A N 1
ATOM 1452 C CA . LEU A 1 188 ? 36.506 -12.025 -36.995 1.00 83.75 188 LEU A CA 1
ATOM 1453 C C . LEU A 1 188 ? 35.649 -13.181 -36.459 1.00 83.75 188 LEU A C 1
ATOM 1455 O O . LEU A 1 188 ? 34.545 -13.383 -36.948 1.00 83.75 188 LEU A O 1
ATOM 1459 N N . GLY A 1 189 ? 36.087 -13.864 -35.397 1.00 79.56 189 GLY A N 1
ATOM 1460 C CA . GLY A 1 189 ? 35.318 -14.941 -34.761 1.00 79.56 189 GLY A CA 1
ATOM 1461 C C . GLY A 1 189 ? 33.975 -14.493 -34.166 1.00 79.56 189 GLY A C 1
ATOM 1462 O O . GLY A 1 189 ? 33.032 -15.280 -34.120 1.00 79.56 189 GLY A O 1
ATOM 1463 N N . ARG A 1 190 ? 33.858 -13.222 -33.753 1.00 80.50 190 ARG A N 1
ATOM 1464 C CA . ARG A 1 190 ? 32.590 -12.602 -33.316 1.00 80.50 190 ARG A CA 1
ATOM 1465 C C . ARG A 1 190 ? 31.685 -12.201 -34.490 1.00 80.50 190 ARG A C 1
ATOM 1467 O O . ARG A 1 190 ? 30.474 -12.100 -34.320 1.00 80.50 190 ARG A O 1
ATOM 1474 N N . SER A 1 191 ? 32.249 -12.024 -35.684 1.00 79.19 191 SER A N 1
ATOM 1475 C CA . SER A 1 191 ? 31.551 -11.593 -36.904 1.00 79.19 191 SER A CA 1
ATOM 1476 C C . SER A 1 191 ? 30.929 -12.794 -37.630 1.00 79.19 191 SER A C 1
ATOM 1478 O O . SER A 1 191 ? 31.290 -13.123 -38.757 1.00 79.19 191 SER A O 1
ATOM 1480 N N . LYS A 1 192 ? 30.005 -13.495 -36.958 1.00 63.31 192 LYS A N 1
ATOM 1481 C CA . LYS A 1 192 ? 29.385 -14.752 -37.431 1.00 63.31 192 LYS A CA 1
ATOM 1482 C C . LYS A 1 192 ? 28.492 -14.584 -38.678 1.00 63.31 192 LYS A C 1
ATOM 1484 O O . LYS A 1 192 ? 28.063 -15.573 -39.258 1.00 63.31 192 LYS A O 1
ATOM 1489 N N . THR A 1 193 ? 28.215 -13.349 -39.087 1.00 58.94 193 THR A N 1
ATOM 1490 C CA . THR A 1 193 ? 27.311 -12.972 -40.187 1.00 58.94 193 THR A CA 1
ATOM 1491 C C . THR A 1 193 ? 28.007 -12.736 -41.534 1.00 58.94 193 THR A C 1
ATOM 1493 O O . THR A 1 193 ? 27.340 -12.360 -42.489 1.00 58.94 193 THR A O 1
ATOM 1496 N N . LEU A 1 194 ? 29.327 -12.943 -41.635 1.00 57.16 194 LEU A N 1
ATOM 1497 C CA . LEU A 1 194 ? 30.093 -12.769 -42.885 1.00 57.16 194 LEU A CA 1
ATOM 1498 C C . LEU A 1 194 ? 30.214 -14.053 -43.737 1.00 57.16 194 LEU A C 1
ATOM 1500 O O . LEU A 1 194 ? 30.982 -14.057 -44.704 1.00 57.16 194 LEU A O 1
ATOM 1504 N N . ALA A 1 195 ? 29.493 -15.118 -43.365 1.00 46.16 195 ALA A N 1
ATOM 1505 C CA . ALA A 1 195 ? 29.427 -16.396 -44.080 1.00 46.16 195 ALA A CA 1
ATOM 1506 C C . ALA A 1 195 ? 28.273 -16.431 -45.090 1.00 46.16 195 ALA A C 1
ATOM 1508 O O . ALA A 1 195 ? 27.167 -15.971 -44.725 1.00 46.16 195 ALA A O 1
#

Foldseek 3Di:
DPDPPPPPDPPDPPVPDPQDLLNVVCCLQVVLVHHPVVQVVVCVVVVDGDPVVQVSCVVSVNHPVNVVVSSVVVVVVVVVLVQVLQVLLPHPVSLVVLVVCCVVPPDPVLVVCLVCQCPVPDSVSNSVSSNVSSVVCCVPVPDPPPCPDPPPPPPLQADPAPVVLVVLCPDPCCVVPPVSVVVSVVRHVSHPPHD

Sequence (195 aa):
EKQFTKSRQEESQVEETESTPTEDAKEVVENVGLDFDAMSNEYMENGQLSDETYAQLESKGIPKNIVDSYIQGQQSIADGVKGDIFNTVGGEQNYQQMTEWAADNMNQAEKDAFNLAVNSGDLAQAKLAVEALNARYKNTVGVEPNLVGGRPSESVDVYESWAQVTADMKKPAYVKDPAFRATVEKKLGRSKTLA

pLDDT: mean 78.54, std 15.96, range [33.28, 92.12]

Radius of gyration: 33.71 Å; chains: 1; bounding box: 80×31×102 Å

Secondary structure (DSSP, 8-state):
--SSSSSS------------HHHHHHHHHHHTT--HHHHHHHHHHHSS--HHHHHHHHHTT--HHHHHHHHHHHHHHHHHHHHHHHHHHTSHHHHHHHHHHHHHHS-HHHHHHHHHHHSSS-HHHHHHHHHHHHHHHHHHHT-----TT----------SSHHHHHHHHTSHHHHH-HHHHHHHHHHHHH-TT--